Protein AF-A0A814MRK0-F1 (afdb_monomer_lite)

Secondary structure (DSSP, 8-state):
-GGGS-GGG-HHHHHHHHHHHHHHHHHHTHHHHTS--TTSPPPTT-SSSSHHHHHHHHHHHTT-S-HHHHHHHHHHHHHHGGGSTT--SHHHHHHHHHHHS-HHHHHHHHHTTT--HHHHHHHHHHHHHHHHHHHHHHHTTSS-HHHHHSSTT-SHHHHHHHHIIIIITTSSHHHHHHH-SS----------

pLDDT: mean 81.39, std 14.78, range [33.66, 97.31]

Radius of gyration: 23.66 Å; chains: 1; bounding box: 48×37×69 Å

Foldseek 3Di:
DCLPPDVVVCPLVVVLVVVVVVLVVCLVCLVVQLDFDPPDDDDPPFPGSHLLSVLVVLLLQCQPPRLSSNLSSVVSNQSSQCSHPPGNTSVSVVVVVVVVDPPVVSVDSNNHPPDPVVVVVVLVVVLVVVVVVVVVCVVVVVDDPCVVVVDPPDCNVVSVCCCCVPPVVCDDPCVCVVPPDPDDDDDSDDDD

Structure (mmCIF, N/CA/C/O backbone):
data_AF-A0A814MRK0-F1
#
_entry.id   AF-A0A814MRK0-F1
#
loop_
_atom_site.group_PDB
_atom_site.id
_atom_site.type_symbol
_atom_site.label_atom_id
_atom_site.label_alt_id
_atom_site.label_comp_id
_atom_site.label_asym_id
_atom_site.label_entity_id
_atom_site.label_seq_id
_atom_site.pdbx_PDB_ins_code
_atom_site.Cartn_x
_atom_site.Cartn_y
_atom_site.Cartn_z
_atom_site.occupancy
_atom_site.B_iso_or_equiv
_atom_site.auth_seq_id
_atom_site.auth_comp_id
_atom_site.auth_asym_id
_atom_site.auth_atom_id
_atom_site.pdbx_PDB_model_num
ATOM 1 N N . MET A 1 1 ? 7.954 12.014 11.103 1.00 62.75 1 MET A N 1
ATOM 2 C CA . MET A 1 1 ? 8.426 13.215 11.834 1.00 62.75 1 MET A CA 1
ATOM 3 C C . MET A 1 1 ? 9.608 12.877 12.725 1.00 62.75 1 MET A C 1
ATOM 5 O O . MET A 1 1 ? 10.618 13.534 12.569 1.00 62.75 1 MET A O 1
ATOM 9 N N . SER A 1 2 ? 9.538 11.833 13.554 1.00 77.19 2 SER A N 1
ATOM 10 C CA . SER A 1 2 ? 10.657 11.396 14.407 1.00 77.19 2 SER A CA 1
ATOM 11 C C . SER A 1 2 ? 11.684 10.481 13.729 1.00 77.19 2 SER A C 1
ATOM 13 O O . SER A 1 2 ? 12.496 9.870 14.411 1.00 77.19 2 SER A O 1
ATOM 15 N N . GLU A 1 3 ? 11.632 10.312 12.405 1.00 75.25 3 GLU A N 1
ATOM 16 C CA . GLU A 1 3 ? 12.556 9.420 11.677 1.00 75.25 3 GLU A CA 1
ATOM 17 C C . GLU A 1 3 ? 14.010 9.891 11.822 1.00 75.25 3 GLU A C 1
ATOM 19 O O . GLU A 1 3 ? 14.917 9.085 11.980 1.00 75.25 3 GLU A O 1
ATOM 24 N N . ASN A 1 4 ? 14.206 11.212 11.827 1.00 78.25 4 ASN A N 1
ATOM 25 C CA . ASN A 1 4 ? 15.519 11.844 11.935 1.00 78.25 4 ASN A CA 1
ATOM 26 C C . ASN A 1 4 ? 15.917 12.154 13.387 1.00 78.25 4 ASN A C 1
ATOM 28 O O . ASN A 1 4 ? 16.970 12.752 13.604 1.00 78.25 4 ASN A O 1
ATOM 32 N N . ASP A 1 5 ? 15.071 11.816 14.365 1.00 82.12 5 ASP A N 1
ATOM 33 C CA . ASP A 1 5 ? 15.406 12.016 15.771 1.00 82.12 5 ASP A CA 1
ATOM 34 C C . ASP A 1 5 ? 16.478 11.001 16.171 1.00 82.12 5 ASP A C 1
ATOM 36 O O . ASP A 1 5 ? 16.408 9.826 15.806 1.00 82.12 5 ASP A O 1
ATOM 40 N N . ASP A 1 6 ? 17.458 11.439 16.959 1.00 77.19 6 ASP A N 1
ATOM 41 C CA . ASP A 1 6 ? 18.444 10.520 17.518 1.00 77.19 6 ASP A CA 1
ATOM 42 C C . ASP A 1 6 ? 17.738 9.466 18.389 1.00 77.19 6 ASP A C 1
ATOM 44 O O . ASP A 1 6 ? 16.891 9.793 19.231 1.00 77.19 6 ASP A O 1
ATOM 48 N N . LYS A 1 7 ? 18.105 8.191 18.213 1.00 76.19 7 LYS A N 1
ATOM 49 C CA . LYS A 1 7 ? 17.526 7.058 18.955 1.00 76.19 7 LYS A CA 1
ATOM 50 C C . LYS A 1 7 ? 17.638 7.261 20.470 1.00 76.19 7 LYS A C 1
ATOM 52 O O . LYS A 1 7 ? 16.770 6.808 21.215 1.00 76.19 7 LYS A O 1
ATOM 57 N N . MET A 1 8 ? 18.661 7.993 20.920 1.00 76.12 8 MET A N 1
ATOM 58 C CA . MET A 1 8 ? 18.884 8.369 22.321 1.00 76.12 8 MET A CA 1
ATOM 59 C C . MET A 1 8 ? 17.714 9.148 22.950 1.00 76.12 8 MET A C 1
ATOM 61 O O . MET A 1 8 ? 17.501 9.044 24.157 1.00 76.12 8 MET A O 1
ATOM 65 N N . TYR A 1 9 ? 16.934 9.904 22.167 1.00 79.56 9 TYR A N 1
ATOM 66 C CA . TYR A 1 9 ? 15.809 10.691 22.690 1.00 79.56 9 TYR A CA 1
ATOM 67 C C . TYR A 1 9 ? 14.580 9.842 23.042 1.00 79.56 9 TYR A C 1
ATOM 69 O O . TYR A 1 9 ? 13.676 10.325 23.720 1.00 79.56 9 TYR A O 1
ATOM 77 N N . GLY A 1 10 ? 14.514 8.585 22.586 1.00 84.94 10 GLY A N 1
ATOM 78 C CA . GLY A 1 10 ? 13.399 7.677 22.877 1.00 84.94 10 GLY A CA 1
ATOM 79 C C . GLY A 1 10 ? 12.053 8.095 22.267 1.00 84.94 10 GLY A C 1
ATOM 80 O O . GLY A 1 10 ? 11.039 7.448 22.527 1.00 84.94 10 GLY A O 1
ATOM 81 N N . THR A 1 11 ? 12.021 9.145 21.440 1.00 86.81 11 THR A N 1
ATOM 82 C CA . THR A 1 11 ? 10.806 9.692 20.821 1.00 86.81 11 THR A CA 1
ATOM 83 C C . THR A 1 11 ? 10.057 8.641 20.000 1.00 86.81 11 THR A C 1
ATOM 85 O O . THR A 1 11 ? 8.840 8.502 20.122 1.00 86.81 11 THR A O 1
ATOM 88 N N . GLN A 1 12 ? 10.786 7.852 19.203 1.00 84.94 12 GLN A N 1
ATOM 89 C CA . GLN A 1 12 ? 10.219 6.764 18.399 1.00 84.94 12 GLN A CA 1
ATOM 90 C C . GLN A 1 12 ? 9.548 5.699 19.279 1.00 84.94 12 GLN A C 1
ATOM 92 O O . GLN A 1 12 ? 8.422 5.287 18.997 1.00 84.94 12 GLN A O 1
ATOM 97 N N . GLU A 1 13 ? 10.181 5.321 20.394 1.00 86.75 13 GLU A N 1
ATOM 98 C CA . GLU A 1 13 ? 9.625 4.336 21.327 1.00 86.75 13 GLU A CA 1
ATOM 99 C C . GLU A 1 13 ? 8.358 4.860 22.016 1.00 86.75 13 GLU A C 1
ATOM 101 O O . GLU A 1 13 ? 7.366 4.140 22.121 1.00 86.75 13 GLU A O 1
ATOM 106 N N . GLN A 1 14 ? 8.334 6.135 22.416 1.00 89.62 14 GLN A N 1
ATOM 107 C CA . GLN A 1 14 ? 7.131 6.749 22.986 1.00 89.62 14 GLN A CA 1
ATOM 108 C C . GLN A 1 14 ? 5.968 6.767 21.986 1.00 89.62 14 GLN A C 1
ATOM 110 O O . GLN A 1 14 ? 4.838 6.431 22.351 1.00 89.62 14 GLN A O 1
ATOM 115 N N . TYR A 1 15 ? 6.226 7.084 20.713 1.00 89.62 15 TYR A N 1
ATOM 116 C CA . TYR A 1 15 ? 5.202 6.993 19.670 1.00 89.62 15 TYR A CA 1
ATOM 117 C C . TYR A 1 15 ? 4.718 5.558 19.461 1.00 89.62 15 TYR A C 1
ATOM 119 O O . TYR A 1 15 ? 3.510 5.332 19.353 1.00 89.62 15 TYR A O 1
ATOM 127 N N . ARG A 1 16 ? 5.631 4.582 19.454 1.00 88.06 16 ARG A N 1
ATOM 128 C CA . ARG A 1 16 ? 5.298 3.161 19.311 1.00 88.06 16 ARG A CA 1
ATOM 129 C C . ARG A 1 16 ? 4.377 2.688 20.437 1.00 88.06 16 ARG A C 1
ATOM 131 O O . ARG A 1 16 ? 3.329 2.108 20.157 1.00 88.06 16 ARG A O 1
ATOM 138 N N . LEU A 1 17 ? 4.718 3.002 21.688 1.00 91.81 17 LEU A N 1
ATOM 139 C CA . LEU A 1 17 ? 3.919 2.667 22.872 1.00 91.81 17 LEU A CA 1
ATOM 140 C C . LEU A 1 17 ? 2.561 3.379 22.882 1.00 91.81 17 LEU A C 1
ATOM 142 O O . LEU A 1 17 ? 1.542 2.769 23.218 1.00 91.81 17 LEU A O 1
ATOM 146 N N . GLY A 1 18 ? 2.527 4.652 22.480 1.00 95.06 18 GLY A N 1
ATOM 147 C CA . GLY A 1 18 ? 1.284 5.405 22.326 1.00 95.06 18 GLY A CA 1
ATOM 148 C C . GLY A 1 18 ? 0.350 4.751 21.306 1.00 95.06 18 GLY A C 1
ATOM 149 O O . GLY A 1 18 ? -0.829 4.535 21.590 1.00 95.06 18 GLY A O 1
ATOM 150 N N . LEU A 1 19 ? 0.884 4.355 20.149 1.00 94.88 19 LEU A N 1
ATOM 151 C CA . LEU A 1 19 ? 0.125 3.653 19.114 1.00 94.88 19 LEU A CA 1
ATOM 152 C C . LEU A 1 19 ? -0.321 2.253 19.557 1.00 94.88 19 LEU A C 1
ATOM 154 O O . LEU A 1 19 ? -1.454 1.877 19.268 1.00 94.88 19 LEU A O 1
ATOM 158 N N . ASP A 1 20 ? 0.498 1.514 20.311 1.00 94.31 20 ASP A N 1
ATOM 159 C CA . ASP A 1 20 ? 0.100 0.234 20.926 1.00 94.31 20 ASP A CA 1
ATOM 160 C C . ASP A 1 20 ? -1.079 0.408 21.891 1.00 94.31 20 ASP A C 1
ATOM 162 O O . ASP A 1 20 ? -1.974 -0.434 21.980 1.00 94.31 20 ASP A O 1
ATOM 166 N N . HIS A 1 21 ? -1.106 1.506 22.644 1.00 96.50 21 HIS A N 1
ATOM 167 C CA . HIS A 1 21 ? -2.226 1.799 23.529 1.00 96.50 21 HIS A CA 1
ATOM 168 C C . HIS A 1 21 ? -3.501 2.133 22.743 1.00 96.50 21 HIS A C 1
ATOM 170 O O . HIS A 1 21 ? -4.567 1.583 23.032 1.00 96.50 21 HIS A O 1
ATOM 176 N N . VAL A 1 22 ? -3.384 2.974 21.713 1.00 95.94 22 VAL A N 1
ATOM 177 C CA . VAL A 1 22 ? -4.499 3.315 20.818 1.00 95.94 22 VAL A CA 1
ATOM 178 C C . VAL A 1 22 ? -5.045 2.065 20.120 1.00 95.94 22 VAL A C 1
ATOM 180 O O . VAL A 1 22 ? -6.258 1.874 20.085 1.00 95.94 22 VAL A O 1
ATOM 183 N N . GLU A 1 23 ? -4.177 1.173 19.640 1.00 96.56 23 GLU A N 1
ATOM 184 C CA . GLU A 1 23 ? -4.555 -0.117 19.049 1.00 96.56 23 GLU A CA 1
ATOM 185 C C . GLU A 1 23 ? -5.444 -0.933 19.993 1.00 96.56 23 GLU A C 1
ATOM 187 O O . GLU A 1 23 ? -6.533 -1.364 19.605 1.00 96.56 23 GLU A O 1
ATOM 192 N N . ARG A 1 24 ? -5.032 -1.090 21.257 1.00 97.31 24 ARG A N 1
ATOM 193 C CA . ARG A 1 24 ? -5.815 -1.831 22.259 1.00 97.31 24 ARG A CA 1
ATOM 194 C C . ARG A 1 24 ? -7.200 -1.222 22.474 1.00 97.31 24 ARG A C 1
ATOM 196 O O . ARG A 1 24 ? -8.180 -1.964 22.552 1.00 97.31 24 ARG A O 1
ATOM 203 N N . ILE A 1 25 ? -7.296 0.109 22.537 1.00 97.25 25 ILE A N 1
ATOM 204 C CA . ILE A 1 25 ? -8.580 0.815 22.673 1.00 97.25 25 ILE A CA 1
ATOM 205 C C . ILE A 1 25 ? -9.464 0.560 21.452 1.00 97.25 25 ILE A C 1
ATOM 207 O O . ILE A 1 25 ? -10.640 0.235 21.614 1.00 97.25 25 ILE A O 1
ATOM 211 N N . ILE A 1 26 ? -8.910 0.680 20.242 1.00 96.81 26 ILE A N 1
ATOM 212 C CA . ILE A 1 26 ? -9.659 0.471 18.999 1.00 96.81 26 ILE A CA 1
ATOM 213 C C . ILE A 1 26 ? -10.224 -0.948 18.950 1.00 96.81 26 ILE A C 1
ATOM 215 O O . ILE A 1 26 ? -11.405 -1.119 18.657 1.00 96.81 26 ILE A O 1
ATOM 219 N N . ARG A 1 27 ? -9.421 -1.962 19.288 1.00 96.94 27 ARG A N 1
ATOM 220 C CA . ARG A 1 27 ? -9.882 -3.358 19.314 1.00 96.94 27 ARG A CA 1
ATOM 221 C C . ARG A 1 27 ? -11.011 -3.559 20.321 1.00 96.94 27 ARG A C 1
ATOM 223 O O . ARG A 1 27 ? -12.032 -4.154 19.981 1.00 96.94 27 ARG A O 1
ATOM 230 N N . PHE A 1 28 ? -10.862 -3.008 21.526 1.00 97.12 28 PHE A N 1
ATOM 231 C CA . PHE A 1 28 ? -11.878 -3.092 22.577 1.00 97.12 28 PHE A CA 1
ATOM 232 C C . PHE A 1 28 ? -13.180 -2.353 22.224 1.00 97.12 28 PHE A C 1
ATOM 234 O O . PHE A 1 28 ? -14.259 -2.772 22.630 1.00 97.12 28 PHE A O 1
ATOM 241 N N . LYS A 1 29 ? -13.098 -1.252 21.469 1.00 96.69 29 LYS A N 1
ATOM 242 C CA . LYS A 1 29 ? -14.248 -0.430 21.052 1.00 96.69 29 LYS A CA 1
ATOM 243 C C . LYS A 1 29 ? -14.669 -0.668 19.599 1.00 96.69 29 LYS A C 1
ATOM 245 O O . LYS A 1 29 ? -15.404 0.146 19.044 1.00 96.69 29 LYS A O 1
ATOM 250 N N . SER A 1 30 ? -14.223 -1.759 18.985 1.00 95.75 30 SER A N 1
ATOM 251 C CA . SER A 1 30 ? -14.401 -2.020 17.552 1.00 95.75 30 SER A CA 1
ATOM 252 C C . SER A 1 30 ? -15.867 -2.002 17.119 1.00 95.75 30 SER A C 1
ATOM 254 O O . SER A 1 30 ? -16.187 -1.363 16.120 1.00 95.75 30 SER A O 1
ATOM 256 N N . ASP A 1 31 ? -16.780 -2.581 17.900 1.00 95.00 31 ASP A N 1
ATOM 257 C CA . ASP A 1 31 ? -18.222 -2.555 17.607 1.00 95.00 31 ASP A CA 1
ATOM 258 C C . ASP A 1 31 ? -18.776 -1.130 17.458 1.00 95.00 31 ASP A C 1
ATOM 260 O O . ASP A 1 31 ? -19.522 -0.842 16.523 1.00 95.00 31 ASP A O 1
ATOM 264 N N . LEU A 1 32 ? -18.353 -0.214 18.335 1.00 95.56 32 LEU A N 1
ATOM 265 C CA . LEU A 1 32 ? -18.728 1.202 18.280 1.00 95.56 32 LEU A CA 1
ATOM 266 C C . LEU A 1 32 ? -18.042 1.924 17.110 1.00 95.56 32 LEU A C 1
ATOM 268 O O . LEU A 1 32 ? -18.623 2.806 16.477 1.00 95.56 32 LEU A O 1
ATOM 272 N N . LEU A 1 33 ? -16.787 1.576 16.821 1.00 95.75 33 LEU A N 1
ATOM 273 C CA . LEU A 1 33 ? -16.000 2.214 15.765 1.00 95.75 33 LEU A CA 1
ATOM 274 C C . LEU A 1 33 ? -16.406 1.762 14.355 1.00 95.75 33 LEU A C 1
ATOM 276 O O . LEU A 1 33 ? -16.156 2.489 13.397 1.00 95.75 33 LEU A O 1
ATOM 280 N N . ASN A 1 34 ? -17.069 0.613 14.222 1.00 96.31 34 ASN A N 1
ATOM 281 C CA . ASN A 1 34 ? -17.684 0.158 12.973 1.00 96.31 34 ASN A CA 1
ATOM 282 C C . ASN A 1 34 ? -18.985 0.903 12.629 1.00 96.31 34 ASN A C 1
ATOM 284 O O . ASN A 1 34 ? -19.485 0.768 11.515 1.00 96.31 34 ASN A O 1
ATOM 288 N N . GLN A 1 35 ? -19.548 1.667 13.566 1.00 94.56 35 GLN A N 1
ATOM 289 C CA . GLN A 1 35 ? -20.765 2.445 13.352 1.00 94.56 35 GLN A CA 1
ATOM 290 C C . GLN A 1 35 ? -20.436 3.889 12.970 1.00 94.56 35 GLN A C 1
ATOM 292 O O . GLN A 1 35 ? -19.489 4.487 13.495 1.00 94.56 35 GLN A O 1
ATOM 297 N N . LEU A 1 36 ? -21.249 4.443 12.068 1.00 93.12 36 LEU A N 1
ATOM 298 C CA . LEU A 1 36 ? -21.207 5.854 11.706 1.00 93.12 36 LEU A CA 1
ATOM 299 C C . LEU A 1 36 ? -21.705 6.700 12.886 1.00 93.12 36 LEU A C 1
ATOM 301 O O . LEU A 1 36 ? -22.771 6.436 13.438 1.00 93.12 36 LEU A O 1
ATOM 305 N N . ASP A 1 37 ? -20.936 7.721 13.252 1.00 93.25 37 ASP A N 1
ATOM 306 C CA . ASP A 1 37 ? -21.297 8.689 14.286 1.00 93.25 37 ASP A CA 1
ATOM 307 C C . ASP A 1 37 ? -20.855 10.087 13.845 1.00 93.25 37 ASP A C 1
ATOM 309 O O . ASP A 1 37 ? -19.661 10.396 13.803 1.00 93.25 37 ASP A O 1
ATOM 313 N N . GLU A 1 38 ? -21.826 10.938 13.517 1.00 89.62 38 GLU A N 1
ATOM 314 C CA . GLU A 1 38 ? -21.594 12.310 13.050 1.00 89.62 38 GLU A CA 1
ATOM 315 C C . GLU A 1 38 ? -20.948 13.205 14.118 1.00 89.62 38 GLU A C 1
ATOM 317 O O . GLU A 1 38 ? -20.332 14.217 13.787 1.00 89.62 38 GLU A O 1
ATOM 322 N N . LYS A 1 39 ? -21.043 12.833 15.402 1.00 93.25 39 LYS A N 1
ATOM 323 C CA . LYS A 1 39 ? -20.428 13.586 16.505 1.00 93.25 39 LYS A CA 1
ATOM 324 C C . LYS A 1 39 ? -18.938 13.288 16.651 1.00 93.25 39 LYS A C 1
ATOM 326 O O . LYS A 1 39 ? -18.228 14.026 17.336 1.00 93.25 39 LYS A O 1
ATOM 331 N N . ARG A 1 40 ? -18.448 12.201 16.048 1.00 94.06 40 ARG A N 1
ATOM 332 C CA . ARG A 1 40 ? -17.047 11.794 16.155 1.00 94.06 40 ARG A CA 1
ATOM 333 C C . ARG A 1 40 ? -16.182 12.676 15.260 1.00 94.06 40 ARG A C 1
ATOM 335 O O . ARG A 1 40 ? -16.386 12.744 14.049 1.00 94.06 40 ARG A O 1
ATOM 342 N N . VAL A 1 41 ? -15.171 13.304 15.860 1.00 93.62 41 VAL A N 1
ATOM 343 C CA . VAL A 1 41 ? -14.213 14.151 15.140 1.00 93.62 41 VAL A CA 1
ATOM 344 C C . VAL A 1 41 ? -13.513 13.336 14.060 1.00 93.62 41 VAL A C 1
ATOM 346 O O . VAL A 1 41 ? -12.928 12.284 14.323 1.00 93.62 41 VAL A O 1
ATOM 349 N N . LYS A 1 42 ? -13.580 13.841 12.831 1.00 91.81 42 LYS A N 1
ATOM 350 C CA . LYS A 1 42 ? -12.993 13.203 11.663 1.00 91.81 42 LYS A CA 1
ATOM 351 C C . LYS A 1 42 ? -11.535 13.640 11.485 1.00 91.81 42 LYS A C 1
ATOM 353 O O . LYS A 1 42 ? -11.293 14.844 11.374 1.00 91.81 42 LYS A O 1
ATOM 358 N N . PRO A 1 43 ? -10.572 12.705 11.412 1.00 91.44 43 PRO A N 1
ATOM 359 C CA . PRO A 1 43 ? -9.196 13.052 11.090 1.00 91.44 43 PRO A CA 1
ATOM 360 C C . PRO A 1 43 ? -9.067 13.690 9.694 1.00 91.44 43 PRO A C 1
ATOM 362 O O . PRO A 1 43 ? -9.883 13.417 8.803 1.00 91.44 43 PRO A O 1
ATOM 365 N N . PRO A 1 44 ? -8.035 14.517 9.458 1.00 88.00 44 PRO A N 1
ATOM 366 C CA . PRO A 1 44 ? -7.789 15.110 8.148 1.00 88.00 44 PRO A CA 1
ATOM 367 C C . PRO A 1 44 ? -7.676 14.053 7.039 1.00 88.00 44 PRO A C 1
ATOM 369 O O . PRO A 1 44 ? -6.985 13.045 7.180 1.00 88.00 44 PRO A O 1
ATOM 372 N N . GLY A 1 45 ? -8.359 14.288 5.917 1.00 84.94 45 GLY A N 1
ATOM 373 C CA . GLY A 1 45 ? -8.333 13.398 4.751 1.00 84.94 45 GLY A CA 1
ATOM 374 C C . GLY A 1 45 ? -9.193 12.133 4.866 1.00 84.94 45 GLY A C 1
ATOM 375 O O . GLY A 1 45 ? -9.203 11.334 3.930 1.00 84.94 45 GLY A O 1
ATOM 376 N N . TRP A 1 46 ? -9.923 11.935 5.968 1.00 91.62 46 TRP A N 1
ATOM 377 C CA . TRP A 1 46 ? -10.869 10.825 6.095 1.00 91.62 46 TRP A CA 1
ATOM 378 C C . TRP A 1 46 ? -12.218 11.195 5.464 1.00 91.62 46 TRP A C 1
ATOM 380 O O . TRP A 1 46 ? -12.670 12.344 5.539 1.00 91.62 46 TRP A O 1
ATOM 390 N N . SER A 1 47 ? -12.879 10.219 4.838 1.00 90.75 47 SER A N 1
ATOM 391 C CA . SER A 1 47 ? -14.259 10.376 4.360 1.00 90.75 47 SER A CA 1
ATOM 392 C C . SER A 1 47 ? -15.227 10.369 5.540 1.00 90.75 47 SER A C 1
ATOM 394 O O . SER A 1 47 ? -16.000 11.311 5.711 1.00 90.75 47 SER A O 1
ATOM 396 N N . GLU A 1 48 ? -15.079 9.369 6.407 1.00 93.31 48 GLU A N 1
ATOM 397 C CA . GLU A 1 48 ? -15.917 9.089 7.570 1.00 93.31 48 GLU A CA 1
ATOM 398 C C . GLU A 1 48 ? -15.039 8.688 8.755 1.00 93.31 48 GLU A C 1
ATOM 400 O O . GLU A 1 48 ? -13.894 8.270 8.590 1.00 93.31 48 GLU A O 1
ATOM 405 N N . SER A 1 49 ? -15.575 8.794 9.963 1.00 93.56 49 SER A N 1
ATOM 406 C CA . SER A 1 49 ? -14.859 8.519 11.207 1.00 93.56 49 SER A CA 1
ATOM 407 C C . SER A 1 49 ? -15.002 7.054 11.665 1.00 93.56 49 SER A C 1
ATOM 409 O O . SER A 1 49 ? -15.084 6.790 12.860 1.00 93.56 49 SER A O 1
ATOM 411 N N . ILE A 1 50 ? -15.024 6.085 10.739 1.00 95.88 50 ILE A N 1
ATOM 412 C CA . ILE A 1 50 ? -15.231 4.648 11.026 1.00 95.88 50 ILE A CA 1
ATOM 413 C C . ILE A 1 50 ? -13.941 3.815 10.935 1.00 95.88 50 ILE A C 1
ATOM 415 O O . ILE A 1 50 ? -12.975 4.201 10.275 1.00 95.88 50 ILE A O 1
ATOM 419 N N . LEU A 1 51 ? -13.941 2.635 11.566 1.00 95.94 51 LEU A N 1
ATOM 420 C CA . LEU A 1 51 ? -12.785 1.729 11.627 1.00 95.94 51 LEU A CA 1
ATOM 421 C C . LEU A 1 51 ? -12.276 1.311 10.241 1.00 95.94 51 LEU A C 1
ATOM 423 O O . LEU A 1 51 ? -11.070 1.255 10.014 1.00 95.94 51 LEU A O 1
ATOM 427 N N . GLU A 1 52 ? -13.179 1.063 9.294 1.00 94.88 52 GLU A N 1
ATOM 428 C CA . GLU A 1 52 ? -12.792 0.680 7.937 1.00 94.88 52 GLU A CA 1
ATOM 429 C C . GLU A 1 52 ? -11.975 1.780 7.233 1.00 94.88 52 GLU A C 1
ATOM 431 O O . GLU A 1 52 ? -10.992 1.490 6.546 1.00 94.88 52 GLU A O 1
ATOM 436 N N . VAL A 1 53 ? -12.347 3.049 7.437 1.00 94.19 53 VAL A N 1
ATOM 437 C CA . VAL A 1 53 ? -11.619 4.205 6.893 1.00 94.19 53 VAL A CA 1
ATOM 438 C C . VAL A 1 53 ? -10.264 4.356 7.582 1.00 94.19 53 VAL A C 1
ATOM 440 O O . VAL A 1 53 ? -9.282 4.658 6.907 1.00 94.19 53 VAL A O 1
ATOM 443 N N . ALA A 1 54 ? -10.179 4.062 8.884 1.00 94.88 54 ALA A N 1
ATOM 444 C CA . ALA A 1 54 ? -8.916 4.045 9.619 1.00 94.88 54 ALA A CA 1
ATOM 445 C C . ALA A 1 54 ? -7.929 3.018 9.045 1.00 94.88 54 ALA A C 1
ATOM 447 O O . ALA A 1 54 ? -6.791 3.364 8.728 1.00 94.88 54 ALA A O 1
ATOM 448 N N . VAL A 1 55 ? -8.375 1.772 8.850 1.00 94.69 55 VAL A N 1
ATOM 449 C CA . VAL A 1 55 ? -7.545 0.709 8.258 1.00 94.69 55 VAL A CA 1
ATOM 450 C C . VAL A 1 55 ? -7.155 1.071 6.828 1.00 94.69 55 VAL A C 1
ATOM 452 O O . VAL A 1 55 ? -5.983 0.986 6.477 1.00 94.69 55 VAL A O 1
ATOM 455 N N . ARG A 1 56 ? -8.089 1.589 6.021 1.00 91.50 56 ARG A N 1
ATOM 456 C CA . ARG A 1 56 ? -7.783 2.062 4.661 1.00 91.50 56 ARG A CA 1
ATOM 457 C C . ARG A 1 56 ? -6.740 3.183 4.655 1.00 91.50 56 ARG A C 1
ATOM 459 O O . ARG A 1 56 ? -5.902 3.248 3.761 1.00 91.50 56 ARG A O 1
ATOM 466 N N . TRP A 1 57 ? -6.783 4.080 5.636 1.00 92.06 57 TRP A N 1
ATOM 467 C CA . TRP A 1 57 ? -5.795 5.146 5.771 1.00 92.06 57 TRP A CA 1
ATOM 468 C C . TRP A 1 57 ? -4.413 4.606 6.168 1.00 92.06 57 TRP A C 1
ATOM 470 O O . TRP A 1 57 ? -3.418 5.051 5.594 1.00 92.06 57 TRP A O 1
ATOM 480 N N . LEU A 1 58 ? -4.349 3.625 7.078 1.00 92.81 58 LEU A N 1
ATOM 481 C CA . LEU A 1 58 ? -3.104 2.941 7.458 1.00 92.81 58 LEU A CA 1
ATOM 482 C C . LEU A 1 58 ? -2.474 2.213 6.264 1.00 92.81 58 LEU A C 1
ATOM 484 O O . LEU A 1 58 ? -1.263 2.298 6.069 1.00 92.81 58 LEU A O 1
ATOM 488 N N . MET A 1 59 ? -3.291 1.596 5.403 1.00 89.12 59 MET A N 1
ATOM 489 C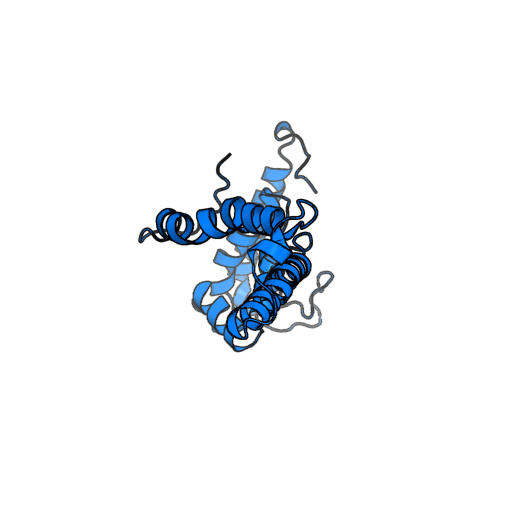 CA . MET A 1 59 ? -2.807 0.968 4.169 1.00 89.12 59 MET A CA 1
ATOM 490 C C . MET A 1 59 ? -2.064 1.957 3.266 1.00 89.12 59 MET A C 1
ATOM 492 O O . MET A 1 59 ? -0.994 1.639 2.754 1.00 89.12 59 MET A O 1
ATOM 496 N N . ARG A 1 60 ? -2.555 3.197 3.151 1.00 87.62 60 ARG A N 1
ATOM 497 C CA . ARG A 1 60 ? -1.865 4.263 2.401 1.00 87.62 60 ARG A CA 1
ATOM 498 C C . ARG A 1 60 ? -0.537 4.683 3.025 1.00 87.62 60 ARG A C 1
ATOM 500 O O . ARG A 1 60 ? 0.303 5.243 2.331 1.00 87.62 60 ARG A O 1
ATOM 507 N N . GLN A 1 61 ? -0.350 4.463 4.326 1.00 88.69 61 GLN A N 1
ATOM 508 C CA . GLN A 1 61 ? 0.911 4.778 4.998 1.00 88.69 61 GLN A CA 1
ATOM 509 C C . GLN A 1 61 ? 1.947 3.652 4.861 1.00 88.69 61 GLN A C 1
ATOM 511 O O . GLN A 1 61 ? 3.121 3.875 5.140 1.00 88.69 61 GLN A O 1
ATOM 516 N N . CYS A 1 62 ? 1.557 2.468 4.377 1.00 88.69 62 CYS A N 1
ATOM 517 C CA . CYS A 1 62 ? 2.479 1.348 4.174 1.00 88.69 62 CYS A CA 1
ATOM 518 C C . CYS A 1 62 ? 3.488 1.594 3.035 1.00 88.69 62 CYS A C 1
ATOM 520 O O . CYS A 1 62 ? 4.501 0.909 2.973 1.00 88.69 62 CYS A O 1
ATOM 522 N N . GLY A 1 63 ? 3.248 2.574 2.157 1.00 81.88 63 GLY A N 1
ATOM 523 C CA . GLY A 1 63 ? 4.202 3.011 1.130 1.00 81.88 63 GLY A CA 1
ATOM 524 C C . GLY A 1 63 ? 5.070 4.213 1.531 1.00 81.88 63 GLY A C 1
ATOM 525 O O . GLY A 1 63 ? 5.725 4.803 0.676 1.00 81.88 63 GLY A O 1
ATOM 526 N N . ARG A 1 64 ? 5.039 4.655 2.798 1.00 83.56 64 ARG A N 1
ATOM 527 C CA . ARG A 1 64 ? 5.847 5.798 3.271 1.00 83.56 64 ARG A CA 1
ATOM 528 C C . ARG A 1 64 ? 7.338 5.488 3.216 1.00 83.56 64 ARG A C 1
ATOM 530 O O . ARG A 1 64 ? 7.720 4.329 3.309 1.00 83.56 64 ARG A O 1
ATOM 537 N N . VAL A 1 65 ? 8.175 6.522 3.106 1.00 81.12 65 VAL A N 1
ATOM 538 C CA . VAL A 1 65 ? 9.642 6.361 3.112 1.00 81.12 65 VAL A CA 1
ATOM 539 C C . VAL A 1 65 ? 10.164 6.146 4.528 1.00 81.12 65 VAL A C 1
ATOM 541 O O . VAL A 1 65 ? 11.096 5.378 4.718 1.00 81.12 65 VAL A O 1
ATOM 544 N N . GLU A 1 66 ? 9.531 6.775 5.515 1.00 85.06 66 GLU A N 1
ATOM 545 C CA . GLU A 1 66 ? 9.862 6.642 6.932 1.00 85.06 66 GLU A CA 1
ATOM 546 C C . GLU A 1 66 ? 9.607 5.205 7.411 1.00 85.06 66 GLU A C 1
ATOM 548 O O . GLU A 1 66 ? 8.456 4.750 7.422 1.00 85.06 66 GLU A O 1
ATOM 553 N N . THR A 1 67 ? 10.672 4.493 7.787 1.00 84.56 67 THR A N 1
ATOM 554 C CA . THR A 1 67 ? 10.651 3.047 8.040 1.00 84.56 67 THR A CA 1
ATOM 555 C C . THR A 1 67 ? 9.797 2.703 9.249 1.00 84.56 67 THR A C 1
ATOM 557 O O . THR A 1 67 ? 8.905 1.857 9.154 1.00 84.56 67 THR A O 1
ATOM 560 N N . GLU A 1 68 ? 9.954 3.434 10.351 1.00 84.94 68 GLU A N 1
ATOM 561 C CA . GLU A 1 68 ? 9.181 3.182 11.570 1.00 84.94 68 GLU A CA 1
ATOM 562 C C . GLU A 1 68 ? 7.681 3.423 11.353 1.00 84.94 68 GLU A C 1
ATOM 564 O O . GLU A 1 68 ? 6.829 2.636 11.778 1.00 84.94 68 GLU A O 1
ATOM 569 N N . CYS A 1 69 ? 7.337 4.487 10.619 1.00 88.31 69 CYS A N 1
ATOM 570 C CA . CYS A 1 69 ? 5.950 4.792 10.266 1.00 88.31 69 CYS A CA 1
ATOM 571 C C . CYS A 1 69 ? 5.350 3.704 9.368 1.00 88.31 69 CYS A C 1
ATOM 573 O O . CYS A 1 69 ? 4.228 3.245 9.608 1.00 88.31 69 CYS A O 1
ATOM 575 N N . ARG A 1 70 ? 6.106 3.267 8.353 1.00 89.19 70 ARG A N 1
ATOM 576 C CA . ARG A 1 70 ? 5.713 2.208 7.423 1.00 89.19 70 ARG A CA 1
ATOM 577 C C . ARG A 1 70 ? 5.457 0.896 8.162 1.00 89.19 70 ARG A C 1
ATOM 579 O O . ARG A 1 70 ? 4.359 0.348 8.057 1.00 89.19 70 ARG A O 1
ATOM 586 N N . HIS A 1 71 ? 6.416 0.432 8.960 1.00 89.38 71 HIS A N 1
ATOM 587 C CA . HIS A 1 71 ? 6.320 -0.819 9.715 1.00 89.38 71 HIS A CA 1
ATOM 588 C C . HIS A 1 71 ? 5.159 -0.797 10.701 1.00 89.38 71 HIS A C 1
ATOM 590 O O . HIS A 1 71 ? 4.349 -1.730 10.738 1.00 89.38 71 HIS A O 1
ATOM 596 N N . LYS A 1 72 ? 5.008 0.307 11.442 1.00 92.19 72 LYS A N 1
ATOM 597 C CA . LYS A 1 72 ? 3.914 0.427 12.401 1.00 92.19 72 LYS A CA 1
ATOM 598 C C . LYS A 1 72 ? 2.549 0.462 11.721 1.00 92.19 72 LYS A C 1
ATOM 600 O O . LYS A 1 72 ? 1.598 -0.137 12.220 1.00 92.19 72 LYS A O 1
ATOM 605 N N . SER A 1 73 ? 2.443 1.113 10.565 1.00 92.88 73 SER A N 1
ATOM 606 C CA . SER A 1 73 ? 1.202 1.155 9.784 1.00 92.88 73 SER A CA 1
ATOM 607 C C . SER A 1 73 ? 0.803 -0.225 9.267 1.00 92.88 73 SER A C 1
ATOM 609 O O . SER A 1 73 ? -0.372 -0.593 9.344 1.00 92.88 73 SER A O 1
ATOM 611 N N . MET A 1 74 ? 1.772 -1.013 8.800 1.00 92.31 74 MET A N 1
ATOM 612 C CA . MET A 1 74 ? 1.540 -2.392 8.378 1.00 92.31 74 MET A CA 1
ATOM 613 C C . MET A 1 74 ? 1.087 -3.279 9.554 1.00 92.31 74 MET A C 1
ATOM 615 O O . MET A 1 74 ? 0.095 -4.001 9.438 1.00 92.31 74 MET A O 1
ATOM 619 N N . GLU A 1 75 ? 1.752 -3.171 10.709 1.00 93.94 75 GLU A N 1
ATOM 620 C CA . GLU A 1 75 ? 1.401 -3.909 11.931 1.00 93.94 75 GLU A CA 1
ATOM 621 C C . GLU A 1 75 ? -0.026 -3.582 12.404 1.00 93.94 75 GLU A C 1
ATOM 623 O O . GLU A 1 75 ? -0.832 -4.480 12.666 1.00 93.94 75 GLU A O 1
ATOM 628 N N . LEU A 1 76 ? -0.365 -2.291 12.484 1.00 95.69 76 LEU A N 1
ATOM 629 C CA . LEU A 1 76 ? -1.699 -1.841 12.881 1.00 95.69 76 LEU A CA 1
ATOM 630 C C . LEU A 1 76 ? -2.763 -2.304 11.885 1.00 95.69 76 LEU A C 1
ATOM 632 O O . LEU A 1 76 ? -3.825 -2.758 12.304 1.00 95.69 76 LEU A O 1
ATOM 636 N N . SER A 1 77 ? -2.482 -2.250 10.581 1.00 94.44 77 SER A N 1
ATOM 637 C CA . SER A 1 77 ? -3.409 -2.739 9.553 1.00 94.44 77 SER A CA 1
ATOM 638 C C . SER A 1 77 ? -3.717 -4.223 9.751 1.00 94.44 77 SER A C 1
ATOM 640 O O . SER A 1 77 ? -4.886 -4.608 9.772 1.00 94.44 77 SER A O 1
ATOM 642 N N . TYR A 1 78 ? -2.687 -5.041 9.992 1.00 93.69 78 TYR A N 1
ATOM 643 C CA . TYR A 1 78 ? -2.841 -6.470 10.265 1.00 93.69 78 TYR A CA 1
ATOM 644 C C . TYR A 1 78 ? -3.709 -6.733 11.504 1.00 93.69 78 TYR A C 1
ATOM 646 O O . TYR A 1 78 ? -4.616 -7.564 11.469 1.00 93.69 78 TYR A O 1
ATOM 654 N N . LYS A 1 79 ? -3.456 -6.009 12.601 1.00 95.00 79 LYS A N 1
ATOM 655 C CA . LYS A 1 79 ? -4.168 -6.192 13.875 1.00 95.00 79 LYS A CA 1
ATOM 656 C C . LYS A 1 79 ? -5.604 -5.665 13.861 1.00 95.00 79 LYS A C 1
ATOM 658 O O . LYS A 1 79 ? -6.447 -6.203 14.578 1.00 95.00 79 LYS A O 1
ATOM 663 N N . LEU A 1 80 ? -5.878 -4.609 13.093 1.00 96.81 80 LEU A N 1
ATOM 664 C CA . LEU A 1 80 ? -7.168 -3.915 13.089 1.00 96.81 80 LEU A CA 1
ATOM 665 C C . LEU A 1 80 ? -8.116 -4.385 11.981 1.00 96.81 80 LEU A C 1
ATOM 667 O O . LEU A 1 80 ? -9.327 -4.261 12.153 1.00 96.81 80 LEU A O 1
ATOM 671 N N . ALA A 1 81 ? -7.618 -4.952 10.878 1.00 95.88 81 ALA A N 1
ATOM 672 C CA . ALA A 1 81 ? -8.477 -5.468 9.810 1.00 95.88 81 ALA A CA 1
ATOM 673 C C . ALA A 1 81 ? -9.510 -6.517 10.285 1.00 95.88 81 ALA A C 1
ATOM 675 O O . ALA A 1 81 ? -10.681 -6.353 9.944 1.00 95.88 81 ALA A O 1
ATOM 676 N N . PRO A 1 82 ? -9.163 -7.516 11.130 1.00 96.38 82 PRO A N 1
ATOM 677 C CA . PRO A 1 82 ? -10.139 -8.471 11.673 1.00 96.38 82 PRO A CA 1
ATOM 678 C C . PRO A 1 82 ? -11.210 -7.838 12.575 1.00 96.38 82 PRO A C 1
ATOM 680 O O . PRO A 1 82 ? -12.203 -8.476 12.907 1.00 96.38 82 PRO A O 1
ATOM 683 N N . CYS A 1 83 ? -11.000 -6.601 13.035 1.00 97.12 83 CYS A N 1
ATOM 684 C CA . CYS A 1 83 ? -11.968 -5.881 13.857 1.00 97.12 83 CYS A CA 1
ATOM 685 C C . CYS A 1 83 ? -13.030 -5.156 13.016 1.00 97.12 83 CYS A C 1
ATOM 687 O O . CYS A 1 83 ? -13.974 -4.605 13.583 1.00 97.12 83 CYS A O 1
ATOM 689 N N . ILE A 1 84 ? -12.896 -5.130 11.686 1.00 96.44 84 ILE A N 1
ATOM 690 C CA . ILE A 1 84 ? -13.907 -4.578 10.782 1.00 96.44 84 ILE A CA 1
ATOM 691 C C . ILE A 1 84 ? -15.061 -5.574 10.649 1.00 96.44 84 ILE A C 1
ATOM 693 O O . ILE A 1 84 ? -14.859 -6.774 10.461 1.00 96.44 84 ILE A O 1
ATOM 697 N N . LYS A 1 85 ? -16.299 -5.078 10.699 1.00 93.81 85 LYS A N 1
ATOM 698 C CA . LYS A 1 85 ? -17.483 -5.930 10.553 1.00 93.81 85 LYS A CA 1
ATOM 699 C C . LYS A 1 85 ? -17.490 -6.644 9.192 1.00 93.81 85 LYS A C 1
ATOM 701 O O . LYS A 1 85 ? -17.513 -5.998 8.150 1.00 93.81 85 LYS A O 1
ATOM 706 N N . GLY A 1 86 ? -17.539 -7.977 9.215 1.00 92.31 86 GLY A N 1
ATOM 707 C CA . GLY A 1 86 ? -17.601 -8.811 8.008 1.00 92.31 86 GLY A CA 1
ATOM 708 C C . GLY A 1 86 ? -16.246 -9.128 7.370 1.00 92.31 86 GLY A C 1
ATOM 709 O O . GLY A 1 86 ? -16.229 -9.727 6.303 1.00 92.31 86 GLY A O 1
ATOM 710 N N . VAL A 1 87 ? -15.137 -8.756 8.016 1.00 96.00 87 VAL A N 1
ATOM 711 C CA . VAL A 1 87 ? -13.775 -9.083 7.583 1.00 96.00 87 VAL A CA 1
ATOM 712 C C . VAL A 1 87 ? -13.189 -10.111 8.540 1.00 96.00 87 VAL A C 1
ATOM 714 O O . VAL A 1 87 ? -13.122 -9.872 9.744 1.00 96.00 87 VAL A O 1
ATOM 717 N N . LYS A 1 88 ? -12.749 -11.258 8.020 1.00 93.75 88 LYS A N 1
ATOM 718 C CA . LYS A 1 88 ? -12.161 -12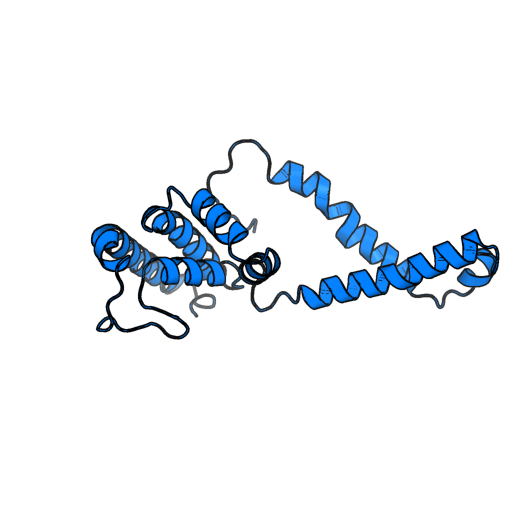.317 8.854 1.00 93.75 88 LYS A CA 1
ATOM 719 C C . LYS A 1 88 ? -10.721 -12.014 9.265 1.00 93.75 88 LYS A C 1
ATOM 721 O O . LYS A 1 88 ? -10.342 -12.203 10.417 1.00 93.75 88 LYS A O 1
ATOM 726 N N . ASP A 1 89 ? -9.908 -11.603 8.302 1.00 92.31 89 ASP A N 1
ATOM 727 C CA . ASP A 1 89 ? -8.487 -11.323 8.471 1.00 92.31 89 ASP A CA 1
ATOM 728 C C . ASP A 1 89 ? -8.010 -10.299 7.428 1.00 92.31 89 ASP A C 1
ATOM 730 O O . ASP A 1 89 ? -8.780 -9.844 6.578 1.00 92.31 89 ASP A O 1
ATOM 734 N N . ILE A 1 90 ? -6.735 -9.902 7.491 1.00 90.12 90 ILE A N 1
ATOM 735 C CA . ILE A 1 90 ? -6.177 -8.929 6.542 1.00 90.12 90 ILE A CA 1
ATOM 736 C C . ILE A 1 90 ? -6.243 -9.428 5.090 1.00 90.12 90 ILE A C 1
ATOM 738 O O . ILE A 1 90 ? -6.441 -8.629 4.180 1.00 90.12 90 ILE A O 1
ATOM 742 N N . ARG A 1 91 ? -6.124 -10.739 4.842 1.00 90.62 91 ARG A N 1
ATOM 743 C CA . ARG A 1 91 ? -6.188 -11.298 3.484 1.00 90.62 91 ARG A CA 1
ATOM 744 C C . ARG A 1 91 ? -7.604 -11.170 2.934 1.00 90.62 91 ARG A C 1
ATOM 746 O O . ARG A 1 91 ? -7.781 -10.763 1.789 1.00 90.62 91 ARG A O 1
ATOM 753 N N . ASP A 1 92 ? -8.599 -11.480 3.754 1.00 93.75 92 ASP A N 1
ATOM 754 C CA . ASP A 1 92 ? -10.008 -11.287 3.429 1.00 93.75 92 ASP A CA 1
ATOM 755 C C . ASP A 1 92 ? -10.321 -9.810 3.141 1.00 93.75 92 ASP A C 1
ATOM 757 O O . ASP A 1 92 ? -10.953 -9.499 2.132 1.00 93.75 92 ASP A O 1
ATOM 761 N N . TYR A 1 93 ? -9.766 -8.883 3.934 1.00 92.12 93 TYR A N 1
ATOM 762 C CA . TYR A 1 93 ? -9.858 -7.443 3.666 1.00 92.12 93 TYR A CA 1
ATOM 763 C C . TYR A 1 93 ? -9.348 -7.080 2.263 1.00 92.12 93 TYR A C 1
ATOM 765 O O . TYR A 1 93 ? -10.067 -6.434 1.497 1.00 92.12 93 TYR A O 1
ATOM 773 N N . PHE A 1 94 ? -8.141 -7.527 1.895 1.00 89.00 94 PHE A N 1
ATOM 774 C CA . PHE A 1 94 ? -7.584 -7.281 0.561 1.00 89.00 94 PHE A CA 1
ATOM 775 C C . PHE A 1 94 ? -8.451 -7.886 -0.544 1.00 89.00 94 PHE A C 1
ATOM 777 O O . PHE A 1 94 ? -8.731 -7.211 -1.530 1.00 89.00 94 PHE A O 1
ATOM 784 N N . ASN A 1 95 ? -8.936 -9.116 -0.374 1.00 89.62 95 ASN A N 1
ATOM 785 C CA . ASN A 1 95 ? -9.792 -9.772 -1.363 1.00 89.62 95 ASN A CA 1
ATOM 786 C C . ASN A 1 95 ? -11.120 -9.032 -1.571 1.00 89.62 95 ASN A C 1
ATOM 788 O O . ASN A 1 95 ? -11.584 -8.899 -2.704 1.00 89.62 95 ASN A O 1
ATOM 792 N N . ILE A 1 96 ? -11.738 -8.543 -0.493 1.00 89.81 96 ILE A N 1
ATOM 793 C CA . ILE A 1 96 ? -12.963 -7.739 -0.566 1.00 89.81 96 ILE A CA 1
ATOM 794 C C . ILE A 1 96 ? -12.687 -6.437 -1.313 1.00 89.81 96 ILE A C 1
ATOM 796 O O . ILE A 1 96 ? -13.499 -6.012 -2.134 1.00 89.81 96 ILE A O 1
ATOM 800 N N . LYS A 1 97 ? -11.555 -5.784 -1.053 1.00 87.56 97 LYS A N 1
ATOM 801 C CA . LYS A 1 97 ? -11.255 -4.501 -1.684 1.00 87.56 97 LYS A CA 1
ATOM 802 C C . LYS A 1 97 ? -10.781 -4.618 -3.126 1.00 87.56 97 LYS A C 1
ATOM 804 O O . LYS A 1 97 ? -11.247 -3.835 -3.939 1.00 87.56 97 LYS A O 1
ATOM 809 N N . LEU A 1 98 ? -9.987 -5.626 -3.480 1.00 83.62 98 LEU A N 1
ATOM 810 C CA . LEU A 1 98 ? -9.595 -5.902 -4.869 1.00 83.62 98 LEU A CA 1
ATOM 811 C C . LEU A 1 98 ? -10.799 -6.174 -5.783 1.00 83.62 98 LEU A C 1
ATOM 813 O O . LEU A 1 98 ? -10.750 -5.882 -6.969 1.00 83.62 98 LEU A O 1
ATOM 817 N N . LYS A 1 99 ? -11.903 -6.702 -5.240 1.00 84.50 99 LYS A N 1
ATOM 818 C CA . LYS A 1 99 ? -13.159 -6.858 -5.994 1.00 84.50 99 LYS A CA 1
ATOM 819 C C . LYS A 1 99 ? -13.889 -5.535 -6.246 1.00 84.50 99 LYS A C 1
ATOM 821 O O . LYS A 1 99 ? -14.675 -5.455 -7.182 1.00 84.50 99 LYS A O 1
ATOM 826 N N . ASN A 1 100 ? -13.679 -4.538 -5.388 1.00 81.19 100 ASN A N 1
ATOM 827 C CA . ASN A 1 100 ? -14.446 -3.290 -5.364 1.00 81.19 100 ASN A CA 1
ATOM 828 C C . ASN A 1 100 ? -13.653 -2.072 -5.871 1.00 81.19 100 ASN A C 1
ATOM 830 O O . ASN A 1 100 ? -14.246 -1.057 -6.225 1.00 81.19 100 ASN A O 1
ATOM 834 N N . GLU A 1 101 ? -12.325 -2.150 -5.880 1.00 81.75 101 GLU A N 1
ATOM 835 C CA . GLU A 1 101 ? -11.394 -1.094 -6.277 1.00 81.75 101 GLU A CA 1
ATOM 836 C C . GLU A 1 101 ? -10.430 -1.643 -7.345 1.00 81.75 101 GLU A C 1
ATOM 838 O O . GLU A 1 101 ? -10.244 -2.852 -7.465 1.00 81.75 101 GLU A O 1
ATOM 843 N N . SER A 1 102 ? -9.809 -0.772 -8.145 1.00 79.38 102 SER A N 1
ATOM 844 C CA . SER A 1 102 ? -8.885 -1.219 -9.195 1.00 79.38 102 SER A CA 1
ATOM 845 C C . SER A 1 102 ? -7.549 -1.708 -8.624 1.00 79.38 102 SER A C 1
ATOM 847 O O . SER A 1 102 ? -7.054 -1.190 -7.624 1.00 79.38 102 SER A O 1
ATOM 849 N N . GLU A 1 103 ? -6.894 -2.646 -9.310 1.00 74.06 103 GLU A N 1
ATOM 850 C CA . GLU A 1 103 ? -5.531 -3.088 -8.965 1.00 74.06 103 GLU A CA 1
ATOM 851 C C . GLU A 1 103 ? -4.550 -1.906 -8.886 1.00 74.06 103 GLU A C 1
ATOM 853 O O . GLU A 1 103 ? -3.704 -1.827 -7.996 1.00 74.06 103 GLU A O 1
ATOM 858 N N . MET A 1 104 ? -4.721 -0.922 -9.774 1.00 69.75 104 MET A N 1
ATOM 859 C CA . MET A 1 104 ? -3.904 0.289 -9.806 1.00 69.75 104 MET A CA 1
ATOM 860 C C . MET A 1 104 ? -4.074 1.157 -8.553 1.00 69.75 104 MET A C 1
ATOM 862 O O . MET A 1 104 ? -3.113 1.784 -8.109 1.00 69.75 104 MET A O 1
ATOM 866 N N . TYR A 1 105 ? -5.270 1.178 -7.959 1.00 74.88 105 TYR A N 1
ATOM 867 C CA . TYR A 1 105 ? -5.501 1.862 -6.689 1.00 74.88 105 TYR A CA 1
ATOM 868 C C . TYR A 1 105 ? -4.685 1.215 -5.566 1.00 74.88 105 TYR A C 1
ATOM 870 O O . TYR A 1 105 ? -4.047 1.927 -4.795 1.00 74.88 105 TYR A O 1
ATOM 878 N N . PHE A 1 106 ? -4.639 -0.119 -5.514 1.00 74.94 106 PHE A N 1
ATOM 879 C CA . PHE A 1 106 ? -3.832 -0.857 -4.540 1.00 74.94 106 PHE A CA 1
ATOM 880 C C . PHE A 1 106 ? -2.339 -0.615 -4.709 1.00 74.94 106 PHE A C 1
ATOM 882 O O . PHE A 1 106 ? -1.654 -0.303 -3.735 1.00 74.94 106 PHE A O 1
ATOM 889 N N . LEU A 1 107 ? -1.848 -0.698 -5.946 1.00 72.25 107 LEU A N 1
ATOM 890 C CA . LEU A 1 107 ? -0.445 -0.429 -6.246 1.00 72.25 107 LEU A CA 1
ATOM 891 C C . LEU A 1 107 ? -0.049 0.978 -5.800 1.00 72.25 107 LEU A C 1
ATOM 893 O O . LEU A 1 107 ? 0.947 1.125 -5.102 1.00 72.25 107 LEU A O 1
ATOM 897 N N . ALA A 1 108 ? -0.873 1.988 -6.089 1.00 72.50 108 ALA A N 1
ATOM 898 C CA . ALA A 1 108 ? -0.601 3.361 -5.675 1.00 72.50 108 ALA A CA 1
ATOM 899 C C . ALA A 1 108 ? -0.505 3.534 -4.145 1.00 72.50 108 ALA A C 1
ATOM 901 O O . ALA A 1 108 ? 0.256 4.376 -3.673 1.00 72.50 108 ALA A O 1
ATOM 902 N N . GLN A 1 109 ? -1.245 2.747 -3.354 1.00 74.94 109 GLN A N 1
ATOM 903 C CA . GLN A 1 109 ? -1.128 2.791 -1.891 1.00 74.94 109 GLN A CA 1
ATOM 904 C C . GLN A 1 109 ? 0.154 2.135 -1.377 1.00 74.94 109 GLN A C 1
ATOM 906 O O . GLN A 1 109 ? 0.732 2.607 -0.400 1.00 74.94 109 GLN A O 1
ATOM 911 N N . LEU A 1 110 ? 0.587 1.052 -2.025 1.00 73.44 110 LEU A N 1
ATOM 912 C CA . LEU A 1 110 ? 1.736 0.257 -1.596 1.00 73.44 110 LEU A CA 1
ATOM 913 C C . LEU A 1 110 ? 3.069 0.854 -2.052 1.00 73.44 110 LEU A C 1
ATOM 915 O O . LEU A 1 110 ? 4.053 0.768 -1.327 1.00 73.44 110 LEU A O 1
ATOM 919 N N . THR A 1 111 ? 3.113 1.478 -3.230 1.00 69.31 111 THR A N 1
ATOM 920 C CA . THR A 1 111 ? 4.348 2.058 -3.776 1.00 69.31 111 THR A CA 1
ATOM 921 C C . THR A 1 111 ? 4.666 3.441 -3.203 1.00 69.31 111 THR A C 1
ATOM 923 O O . THR A 1 111 ? 5.774 3.941 -3.381 1.00 69.31 111 THR A O 1
ATOM 926 N N . GLY A 1 112 ? 3.709 4.065 -2.514 1.00 66.62 112 GLY A N 1
ATOM 927 C CA . GLY A 1 112 ? 3.869 5.394 -1.935 1.00 66.62 112 GLY A CA 1
ATOM 928 C C . GLY A 1 112 ? 3.763 6.532 -2.951 1.00 66.62 112 GLY A C 1
ATOM 929 O O . GLY A 1 112 ? 3.713 6.335 -4.163 1.00 66.62 112 GLY A O 1
ATOM 930 N N . ASP A 1 113 ? 3.747 7.755 -2.427 1.00 63.62 113 ASP A N 1
ATOM 931 C CA . ASP A 1 113 ? 3.610 9.012 -3.170 1.00 63.62 113 ASP A CA 1
ATOM 932 C C . ASP A 1 113 ? 4.856 9.388 -3.989 1.00 63.62 113 ASP A C 1
ATOM 934 O O . ASP A 1 113 ? 4.754 10.125 -4.970 1.00 63.62 113 ASP A O 1
ATOM 938 N N . LYS A 1 114 ? 6.032 8.866 -3.621 1.00 63.59 114 LYS A N 1
ATOM 939 C CA . LYS A 1 114 ? 7.294 9.145 -4.328 1.00 63.59 114 LYS A CA 1
ATOM 940 C C . LYS A 1 114 ? 7.577 8.196 -5.490 1.00 63.59 114 LYS A C 1
ATOM 942 O O . LYS A 1 114 ? 8.331 8.561 -6.392 1.00 63.59 114 LYS A O 1
ATOM 947 N N . PHE A 1 115 ? 6.990 6.999 -5.500 1.00 65.06 115 PHE A N 1
ATOM 948 C CA . PHE A 1 115 ? 7.185 6.062 -6.599 1.00 65.06 115 PHE A CA 1
ATOM 949 C C . PHE A 1 115 ? 6.270 6.426 -7.767 1.00 65.06 115 PHE A C 1
ATOM 951 O O . PHE A 1 115 ? 5.065 6.172 -7.763 1.00 65.06 115 PHE A O 1
ATOM 958 N N . GLN A 1 116 ? 6.851 7.021 -8.805 1.00 66.75 116 GLN A N 1
ATOM 959 C CA . GLN A 1 116 ? 6.120 7.371 -10.018 1.00 66.75 116 GLN A CA 1
ATOM 960 C C . GLN A 1 116 ? 5.929 6.129 -10.896 1.00 66.75 116 GLN A C 1
ATOM 962 O O . GLN A 1 116 ? 6.570 5.982 -11.934 1.00 66.75 116 GLN A O 1
ATOM 967 N N . PHE A 1 117 ? 5.017 5.236 -10.498 1.00 67.94 117 PHE A N 1
ATOM 968 C CA . PHE A 1 117 ? 4.687 4.022 -11.258 1.00 67.94 117 PHE A CA 1
ATOM 969 C C . PHE A 1 117 ? 4.358 4.347 -12.726 1.00 67.94 117 PHE A C 1
ATOM 971 O O . PHE A 1 117 ? 4.824 3.682 -13.646 1.00 67.94 117 PHE A O 1
ATOM 978 N N . ASN A 1 118 ? 3.641 5.449 -12.959 1.00 68.19 118 ASN A N 1
ATOM 979 C CA . ASN A 1 118 ? 3.320 5.928 -14.303 1.00 68.19 118 ASN A CA 1
ATOM 980 C C . ASN A 1 118 ? 4.561 6.300 -15.127 1.00 68.19 118 ASN A C 1
ATOM 982 O O . ASN A 1 118 ? 4.561 6.082 -16.337 1.00 68.19 118 ASN A O 1
ATOM 986 N N . LEU A 1 119 ? 5.618 6.826 -14.501 1.00 74.81 119 LEU A N 1
ATOM 987 C CA . LEU A 1 119 ? 6.870 7.137 -15.190 1.00 74.81 119 LEU A CA 1
ATOM 988 C C . LEU A 1 119 ? 7.588 5.851 -15.614 1.00 74.81 119 LEU A C 1
ATOM 990 O O . LEU A 1 119 ? 8.050 5.770 -16.749 1.00 74.81 119 LEU A O 1
ATOM 994 N N . LEU A 1 120 ? 7.609 4.829 -14.751 1.00 77.31 120 LEU A N 1
ATOM 995 C CA . LEU A 1 120 ? 8.154 3.511 -15.091 1.00 77.31 120 LEU A CA 1
ATOM 996 C C . LEU A 1 120 ? 7.384 2.868 -16.252 1.00 77.31 120 LEU A C 1
ATOM 998 O O . LEU A 1 120 ? 7.995 2.426 -17.220 1.00 77.31 120 LEU A O 1
ATOM 1002 N N . ILE A 1 121 ? 6.049 2.862 -16.194 1.00 77.19 121 ILE A N 1
ATOM 1003 C CA . ILE A 1 121 ? 5.209 2.335 -17.281 1.00 77.19 121 ILE A CA 1
ATOM 1004 C C . ILE A 1 121 ? 5.430 3.116 -18.578 1.00 77.19 121 ILE A C 1
ATOM 1006 O O . ILE A 1 121 ? 5.516 2.518 -19.647 1.00 77.19 121 ILE A O 1
ATOM 1010 N N . THR A 1 122 ? 5.548 4.441 -18.498 1.00 80.81 122 THR A N 1
ATOM 1011 C CA . THR A 1 122 ? 5.834 5.283 -19.667 1.00 80.81 122 THR A CA 1
ATOM 1012 C C . THR A 1 122 ? 7.195 4.940 -20.260 1.00 80.81 122 THR A C 1
ATOM 1014 O O . THR A 1 122 ? 7.299 4.760 -21.468 1.00 80.81 122 THR A O 1
ATOM 1017 N N . TRP A 1 123 ? 8.222 4.778 -19.426 1.00 85.94 123 TRP A N 1
ATOM 1018 C CA . TRP A 1 123 ? 9.551 4.369 -19.872 1.00 85.94 123 TRP A CA 1
ATOM 1019 C C . TRP A 1 123 ? 9.538 2.985 -20.540 1.00 85.94 123 TRP A C 1
ATOM 1021 O O . TRP A 1 123 ? 10.132 2.822 -21.602 1.00 85.94 123 TRP A O 1
ATOM 1031 N N . LEU A 1 124 ? 8.802 2.013 -19.983 1.00 85.31 124 LEU A N 1
ATOM 1032 C CA . LEU A 1 124 ? 8.643 0.681 -20.580 1.00 85.31 124 LEU A CA 1
ATOM 1033 C C . LEU A 1 124 ? 7.914 0.726 -21.931 1.00 85.31 124 LEU A C 1
ATOM 1035 O O . LEU A 1 124 ? 8.333 0.048 -22.863 1.00 85.31 124 LEU A O 1
ATOM 1039 N N . LYS A 1 125 ? 6.865 1.548 -22.068 1.00 86.12 125 LYS A N 1
ATOM 1040 C CA . LYS A 1 125 ? 6.170 1.754 -23.352 1.00 86.12 125 LYS A CA 1
ATOM 1041 C C . LYS A 1 125 ? 7.084 2.390 -24.395 1.00 86.12 125 LYS A C 1
ATOM 1043 O O . LYS A 1 125 ? 7.192 1.877 -25.499 1.00 86.12 125 LYS A O 1
ATOM 1048 N N . LEU A 1 126 ? 7.816 3.438 -24.014 1.00 87.31 126 LEU A N 1
ATOM 1049 C CA . LEU A 1 126 ? 8.786 4.100 -24.891 1.00 87.31 126 LEU A CA 1
ATOM 1050 C C . LEU A 1 126 ? 9.933 3.176 -25.320 1.00 87.31 126 LEU A C 1
ATOM 1052 O O . LEU A 1 126 ? 10.516 3.392 -26.379 1.00 87.31 126 LEU A O 1
ATOM 1056 N N . LEU A 1 127 ? 10.264 2.162 -24.515 1.00 88.06 127 LEU A N 1
ATOM 1057 C CA . LEU A 1 127 ? 11.192 1.107 -24.912 1.00 88.06 127 LEU A CA 1
ATOM 1058 C C . LEU A 1 127 ? 10.535 0.093 -25.860 1.00 88.06 127 LEU A C 1
ATOM 1060 O O . LEU A 1 127 ? 11.191 -0.350 -26.795 1.00 88.06 127 LEU A O 1
ATOM 1064 N N . ASN A 1 128 ? 9.270 -0.269 -25.637 1.00 87.56 128 ASN A N 1
ATOM 1065 C CA . ASN A 1 128 ? 8.554 -1.272 -26.427 1.00 87.56 128 ASN A CA 1
ATOM 1066 C C . ASN A 1 128 ? 8.158 -0.778 -27.830 1.00 87.56 128 ASN A C 1
ATOM 1068 O O . ASN A 1 128 ? 8.387 -1.488 -28.805 1.00 87.56 128 ASN A O 1
ATOM 1072 N N . ASP A 1 129 ? 7.622 0.439 -27.956 1.00 88.00 129 ASP A N 1
ATOM 1073 C CA . ASP A 1 129 ? 7.075 0.942 -29.227 1.00 88.00 129 ASP A CA 1
ATOM 1074 C C . ASP A 1 129 ? 8.106 0.922 -30.387 1.00 88.00 129 ASP A C 1
ATOM 1076 O O . ASP A 1 129 ? 7.768 0.489 -31.496 1.00 88.00 129 ASP A O 1
ATOM 1080 N N . PRO A 1 130 ? 9.388 1.307 -30.186 1.00 86.94 130 PRO A N 1
ATOM 1081 C CA . PRO A 1 130 ? 10.413 1.177 -31.221 1.00 86.94 130 PRO A CA 1
ATOM 1082 C C . PRO A 1 130 ? 10.771 -0.277 -31.548 1.00 86.94 130 PRO A C 1
ATOM 1084 O O . PRO A 1 130 ? 11.099 -0.568 -32.696 1.00 86.94 130 PRO A O 1
ATOM 1087 N N . LEU A 1 131 ? 10.717 -1.192 -30.572 1.00 88.12 131 LEU A N 1
ATOM 1088 C CA . LEU A 1 131 ? 11.008 -2.615 -30.788 1.00 88.12 131 LEU A CA 1
ATOM 1089 C C . LEU A 1 131 ? 9.934 -3.276 -31.652 1.00 88.12 131 LEU A C 1
ATOM 1091 O O . LEU A 1 131 ? 10.274 -4.053 -32.548 1.00 88.12 131 LEU A O 1
ATOM 1095 N N . ASP A 1 132 ? 8.667 -2.919 -31.450 1.00 89.75 132 ASP A N 1
ATOM 1096 C CA . ASP A 1 132 ? 7.571 -3.348 -32.324 1.00 89.75 132 ASP A CA 1
ATOM 1097 C C . ASP A 1 132 ? 7.782 -2.828 -33.754 1.00 89.75 132 ASP A C 1
ATOM 1099 O O . ASP A 1 132 ? 7.672 -3.585 -34.723 1.00 89.75 132 ASP A O 1
ATOM 1103 N N . CYS A 1 133 ? 8.201 -1.565 -33.901 1.00 87.88 133 CYS A N 1
ATOM 1104 C CA . CYS A 1 133 ? 8.543 -0.998 -35.207 1.00 87.88 133 CYS A CA 1
ATOM 1105 C C . CYS A 1 133 ? 9.717 -1.731 -35.873 1.00 87.88 133 CYS A C 1
ATOM 1107 O O . CYS A 1 133 ? 9.654 -2.030 -37.065 1.00 87.88 133 CYS A O 1
ATOM 1109 N N . TYR A 1 134 ? 10.782 -2.045 -35.128 1.00 87.81 134 TYR A N 1
ATOM 1110 C CA . TYR A 1 134 ? 11.912 -2.814 -35.656 1.00 87.81 134 TYR A CA 1
ATOM 1111 C C . TYR A 1 134 ? 11.490 -4.216 -36.084 1.00 87.81 134 TYR A C 1
ATOM 1113 O O . TYR A 1 134 ? 11.873 -4.666 -37.163 1.00 87.81 134 TYR A O 1
ATOM 1121 N N . THR A 1 135 ? 10.658 -4.878 -35.281 1.00 88.62 135 THR A N 1
ATOM 1122 C CA . THR A 1 135 ? 10.124 -6.208 -35.590 1.00 88.62 135 THR A CA 1
ATOM 1123 C C . THR A 1 135 ? 9.360 -6.190 -36.910 1.00 88.62 135 THR A C 1
ATOM 1125 O O . THR A 1 135 ? 9.625 -7.021 -37.777 1.00 88.62 135 THR A O 1
ATOM 1128 N N . TRP A 1 136 ? 8.484 -5.202 -37.110 1.00 92.81 136 TRP A N 1
ATOM 1129 C CA . TRP A 1 136 ? 7.750 -5.030 -38.363 1.00 92.81 136 TRP A CA 1
ATOM 1130 C C . TRP A 1 136 ? 8.671 -4.742 -39.560 1.00 92.81 136 TRP A C 1
ATOM 1132 O O . TRP A 1 136 ? 8.619 -5.452 -40.565 1.00 92.81 136 TRP A O 1
ATOM 1142 N N . VAL A 1 137 ? 9.559 -3.747 -39.450 1.00 90.50 137 VAL A N 1
ATOM 1143 C CA . VAL A 1 137 ? 10.470 -3.337 -40.536 1.00 90.50 137 VAL A CA 1
ATOM 1144 C C . VAL A 1 137 ? 11.358 -4.492 -41.004 1.00 90.50 137 VAL A C 1
ATOM 1146 O O . VAL A 1 137 ? 11.603 -4.642 -42.205 1.00 90.50 137 VAL A O 1
ATOM 1149 N N . PHE A 1 138 ? 11.843 -5.313 -40.071 1.00 87.69 138 PHE A N 1
ATOM 1150 C CA . PHE A 1 138 ? 12.699 -6.453 -40.389 1.00 87.69 138 PHE A CA 1
ATOM 1151 C C . PHE A 1 138 ? 11.913 -7.655 -40.909 1.00 87.69 138 PHE A C 1
ATOM 1153 O O . PHE A 1 138 ? 12.401 -8.329 -41.818 1.00 87.69 138 PHE A O 1
ATOM 1160 N N . ALA A 1 139 ? 10.704 -7.904 -40.395 1.00 89.69 139 ALA A N 1
ATOM 1161 C CA . ALA A 1 139 ? 9.827 -8.961 -40.898 1.00 89.69 139 ALA A CA 1
ATOM 1162 C C . ALA A 1 139 ? 9.457 -8.732 -42.372 1.00 89.69 139 ALA A C 1
ATOM 1164 O O . ALA A 1 139 ? 9.574 -9.645 -43.189 1.00 89.69 139 ALA A O 1
ATOM 1165 N N . GLU A 1 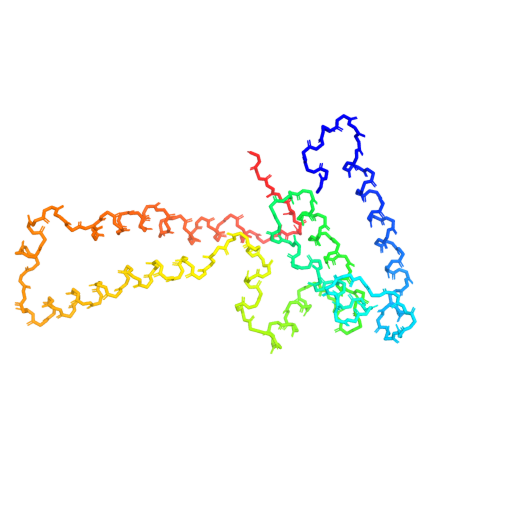140 ? 9.125 -7.489 -42.728 1.00 93.12 140 GLU A N 1
ATOM 1166 C CA . GLU A 1 140 ? 8.792 -7.081 -44.099 1.00 93.12 140 GLU A CA 1
ATOM 1167 C C . GLU A 1 140 ? 10.029 -6.835 -44.985 1.00 93.12 140 GLU A C 1
ATOM 1169 O O . GLU A 1 140 ? 9.907 -6.472 -46.154 1.00 93.12 140 GLU A O 1
ATOM 1174 N N . LYS A 1 141 ? 11.244 -7.040 -44.451 1.00 89.06 141 LYS A N 1
ATOM 1175 C CA . LYS A 1 141 ? 12.531 -6.854 -45.152 1.00 89.06 141 LYS A CA 1
ATOM 1176 C C . LYS A 1 141 ? 12.701 -5.462 -45.780 1.00 89.06 141 LYS A C 1
ATOM 1178 O O . LYS A 1 141 ? 13.431 -5.313 -46.759 1.00 89.06 141 LYS A O 1
ATOM 1183 N N . LEU A 1 142 ? 12.063 -4.442 -45.207 1.00 87.81 142 LEU A N 1
ATOM 1184 C CA . LEU A 1 142 ? 12.102 -3.069 -45.723 1.00 87.81 142 LEU A CA 1
ATOM 1185 C C . LEU A 1 142 ? 13.490 -2.441 -45.547 1.00 87.81 142 LEU A C 1
ATOM 1187 O O . LEU A 1 142 ? 13.934 -1.655 -46.380 1.00 87.81 142 LEU A O 1
ATOM 1191 N N . ILE A 1 143 ? 14.178 -2.788 -44.455 1.00 86.44 143 ILE A N 1
ATOM 1192 C CA . ILE A 1 143 ? 15.516 -2.297 -44.113 1.00 86.44 143 ILE A CA 1
ATOM 1193 C C . ILE A 1 143 ? 16.332 -3.461 -43.547 1.00 86.44 143 ILE A C 1
ATOM 1195 O O . ILE A 1 143 ? 15.822 -4.258 -42.759 1.00 86.44 143 ILE A O 1
ATOM 1199 N N . SER A 1 144 ? 17.614 -3.565 -43.913 1.00 83.81 144 SER A N 1
ATOM 1200 C CA . SER A 1 144 ? 18.489 -4.577 -43.316 1.00 83.81 144 SER A CA 1
ATOM 1201 C C . SER A 1 144 ? 18.908 -4.150 -41.898 1.00 83.81 144 SER A C 1
ATOM 1203 O O . SER A 1 144 ? 19.339 -3.005 -41.717 1.00 83.81 144 SER A O 1
ATOM 1205 N N . PRO A 1 145 ? 18.865 -5.043 -40.889 1.00 81.25 145 PRO A N 1
ATOM 1206 C CA . PRO A 1 145 ? 19.270 -4.707 -39.518 1.00 81.25 145 PRO A CA 1
ATOM 1207 C C . PRO A 1 145 ? 20.691 -4.136 -39.429 1.00 81.25 145 PRO A C 1
ATOM 1209 O O . PRO A 1 145 ? 20.957 -3.206 -38.673 1.00 81.25 145 PRO A O 1
ATOM 1212 N N . GLN A 1 146 ? 21.596 -4.657 -40.262 1.00 80.88 146 GLN A N 1
ATOM 1213 C CA . GLN A 1 146 ? 22.987 -4.214 -40.351 1.00 80.88 146 GLN A CA 1
ATOM 1214 C C . GLN A 1 146 ? 23.093 -2.763 -40.825 1.00 80.88 146 GLN A C 1
ATOM 1216 O O . GLN A 1 146 ? 23.891 -2.010 -40.280 1.00 80.88 146 GLN A O 1
ATOM 1221 N N . SER A 1 147 ? 22.275 -2.348 -41.799 1.00 81.44 147 SER A N 1
ATOM 1222 C CA . SER A 1 147 ? 22.269 -0.957 -42.261 1.00 81.44 147 SER A CA 1
ATOM 1223 C C . SER A 1 147 ? 21.738 -0.004 -41.188 1.00 81.44 147 SER A C 1
ATOM 1225 O O . SER A 1 147 ? 22.342 1.041 -40.962 1.00 81.44 147 SER A O 1
ATOM 1227 N N . LEU A 1 148 ? 20.682 -0.393 -40.463 1.00 80.19 148 LEU A N 1
ATOM 1228 C CA . LEU A 1 148 ? 20.022 0.465 -39.478 1.00 80.19 148 LEU A CA 1
ATOM 1229 C C . LEU A 1 148 ? 20.859 0.677 -38.206 1.00 80.19 148 LEU A C 1
ATOM 1231 O O . LEU A 1 148 ? 20.958 1.797 -37.709 1.00 80.19 148 LEU A O 1
ATOM 1235 N N . PHE A 1 149 ? 21.494 -0.383 -37.698 1.00 81.38 149 PHE A N 1
ATOM 1236 C CA . PHE A 1 149 ? 22.278 -0.338 -36.456 1.00 81.38 149 PHE A CA 1
ATOM 1237 C C . PHE A 1 149 ? 23.783 -0.137 -36.670 1.00 81.38 149 PHE A C 1
ATOM 1239 O O . PHE A 1 149 ? 24.544 -0.128 -35.706 1.00 81.38 149 PHE A O 1
ATOM 1246 N N . SER A 1 150 ? 24.230 0.057 -37.914 1.00 74.31 150 SER A N 1
ATOM 1247 C CA . SER A 1 150 ? 25.638 0.349 -38.230 1.00 74.31 150 SER A CA 1
ATOM 1248 C C . SER A 1 150 ? 26.150 1.644 -37.585 1.00 74.31 150 SER A C 1
ATOM 1250 O O . SER A 1 150 ? 27.347 1.777 -37.330 1.00 74.31 150 SER A O 1
ATOM 1252 N N . SER A 1 151 ? 25.260 2.600 -37.295 1.00 66.19 151 SER A N 1
ATOM 1253 C CA . SER A 1 151 ? 25.620 3.837 -36.603 1.00 66.19 151 SER A CA 1
ATOM 1254 C C . SER A 1 151 ? 25.502 3.664 -35.083 1.00 66.19 151 SER A C 1
ATOM 1256 O O . SER A 1 151 ? 24.428 3.362 -34.566 1.00 66.19 151 SER A O 1
ATOM 1258 N N . GLN A 1 152 ? 26.580 3.939 -34.342 1.00 61.25 152 GLN A N 1
ATOM 1259 C CA . GLN A 1 152 ? 26.618 3.891 -32.867 1.00 61.25 152 GLN A CA 1
ATOM 1260 C C . GLN A 1 152 ? 25.707 4.923 -32.163 1.00 61.25 152 GLN A C 1
ATOM 1262 O O . GLN A 1 152 ? 25.762 5.073 -30.947 1.00 61.25 152 GLN A O 1
ATOM 1267 N N . LYS A 1 153 ? 24.876 5.675 -32.895 1.00 64.94 153 LYS A N 1
ATOM 1268 C CA . LYS A 1 153 ? 24.052 6.758 -32.334 1.00 64.94 153 LYS A CA 1
ATOM 1269 C C . LYS A 1 153 ? 22.734 6.286 -31.720 1.00 64.94 153 LYS A C 1
ATOM 1271 O O . LYS A 1 153 ? 22.008 7.102 -31.159 1.00 64.94 153 LYS A O 1
ATOM 1276 N N . THR A 1 154 ? 22.385 5.008 -31.840 1.00 70.69 154 THR A N 1
ATOM 1277 C CA . THR A 1 154 ? 21.113 4.505 -31.313 1.00 70.69 154 THR A CA 1
ATOM 1278 C C . THR A 1 154 ? 21.223 4.238 -29.814 1.00 70.69 154 THR A C 1
ATOM 1280 O O . THR A 1 154 ? 22.043 3.426 -29.394 1.00 70.69 154 THR A O 1
ATOM 1283 N N . CYS A 1 155 ? 20.357 4.853 -29.010 1.00 78.06 155 CYS A N 1
ATOM 1284 C CA . CYS A 1 155 ? 20.261 4.587 -27.569 1.00 78.06 155 CYS A CA 1
ATOM 1285 C C . CYS A 1 155 ? 19.569 3.252 -27.237 1.00 78.06 155 CYS A C 1
ATOM 1287 O O . CYS A 1 155 ? 19.594 2.826 -26.086 1.00 78.06 155 CYS A O 1
ATOM 1289 N N . VAL A 1 156 ? 18.985 2.581 -28.239 1.00 81.19 156 VAL A N 1
ATOM 1290 C CA . VAL A 1 156 ? 18.186 1.351 -28.099 1.00 81.19 156 VAL A CA 1
ATOM 1291 C C . VAL A 1 156 ? 18.949 0.261 -27.357 1.00 81.19 156 VAL A C 1
ATOM 1293 O O . VAL A 1 156 ? 18.432 -0.296 -26.395 1.00 81.19 156 VAL A O 1
ATOM 1296 N N . TRP A 1 157 ? 20.191 -0.013 -27.758 1.00 82.00 157 TRP A N 1
ATOM 1297 C CA . TRP A 1 157 ? 20.999 -1.060 -27.132 1.00 82.00 157 TRP A CA 1
ATOM 1298 C C . TRP A 1 157 ? 21.348 -0.729 -25.681 1.00 82.00 157 TRP A C 1
ATOM 1300 O O . TRP A 1 157 ? 21.243 -1.600 -24.827 1.00 82.00 157 TRP A O 1
ATOM 1310 N N . THR A 1 158 ? 21.648 0.534 -25.369 1.00 83.31 158 THR A N 1
ATOM 1311 C CA . THR A 1 158 ? 21.880 0.991 -23.988 1.00 83.31 158 THR A CA 1
ATOM 1312 C C . THR A 1 158 ? 20.616 0.883 -23.130 1.00 83.31 158 THR A C 1
ATOM 1314 O O . THR A 1 158 ? 20.680 0.502 -21.958 1.00 83.31 158 THR A O 1
ATOM 1317 N N . SER A 1 159 ? 19.445 1.193 -23.694 1.00 84.62 159 SER A N 1
ATOM 1318 C CA . SER A 1 159 ? 18.159 1.053 -23.004 1.00 84.62 159 SER A CA 1
ATOM 1319 C C . SER A 1 159 ? 17.782 -0.414 -22.780 1.00 84.62 159 SER A C 1
ATOM 1321 O O . SER A 1 159 ? 17.348 -0.756 -21.681 1.00 84.62 159 SER A O 1
ATOM 1323 N N . LEU A 1 160 ? 18.012 -1.287 -23.766 1.00 84.94 160 LEU A N 1
ATOM 1324 C CA . LEU A 1 160 ? 17.828 -2.737 -23.650 1.00 84.94 160 LEU A CA 1
ATOM 1325 C C . LEU A 1 160 ? 18.789 -3.354 -22.634 1.00 84.94 160 LEU A C 1
ATOM 1327 O O . LEU A 1 160 ? 18.364 -4.147 -21.804 1.00 84.94 160 LEU A O 1
ATOM 1331 N N . GLU A 1 161 ? 20.060 -2.962 -22.647 1.00 84.50 161 GLU A N 1
ATOM 1332 C CA . GLU A 1 161 ? 21.053 -3.407 -21.668 1.00 84.50 161 GLU A CA 1
ATOM 1333 C C . GLU A 1 161 ? 20.644 -2.992 -20.250 1.00 84.50 161 GLU A C 1
ATOM 1335 O O . GLU A 1 161 ? 20.662 -3.804 -19.325 1.00 84.50 161 GLU A O 1
ATOM 1340 N N . THR A 1 162 ? 20.188 -1.748 -20.083 1.00 82.38 162 THR A N 1
ATOM 1341 C CA . THR A 1 162 ? 19.663 -1.258 -18.802 1.00 82.38 162 THR A CA 1
ATOM 1342 C C . THR A 1 162 ? 18.433 -2.054 -18.364 1.00 82.38 162 THR A C 1
ATOM 1344 O O . THR A 1 162 ? 18.348 -2.440 -17.199 1.00 82.38 162 THR A O 1
ATOM 1347 N N . PHE A 1 163 ? 17.497 -2.337 -19.274 1.00 85.44 163 PHE A N 1
ATOM 1348 C CA . PHE A 1 163 ? 16.313 -3.148 -18.988 1.00 85.44 163 PHE A CA 1
ATOM 1349 C C . PHE A 1 163 ? 16.685 -4.579 -18.582 1.00 85.44 163 PHE A C 1
ATOM 1351 O O . PHE A 1 163 ? 16.236 -5.062 -17.545 1.00 85.44 163 PHE A O 1
ATOM 1358 N N . ILE A 1 164 ? 17.538 -5.249 -19.357 1.00 81.50 164 ILE A N 1
ATOM 1359 C CA . ILE A 1 164 ? 17.924 -6.642 -19.119 1.00 81.50 164 ILE A CA 1
ATOM 1360 C C . ILE A 1 164 ? 18.672 -6.766 -17.790 1.00 81.50 164 ILE A C 1
ATOM 1362 O O . ILE A 1 164 ? 18.272 -7.553 -16.933 1.00 81.50 164 ILE A O 1
ATOM 1366 N N . ASN A 1 165 ? 19.700 -5.941 -17.584 1.00 79.75 165 ASN A N 1
ATOM 1367 C CA . ASN A 1 165 ? 20.579 -6.045 -16.421 1.00 79.75 165 ASN A CA 1
ATOM 1368 C C . ASN A 1 165 ? 19.922 -5.567 -15.124 1.00 79.75 165 ASN A C 1
ATOM 1370 O O . ASN A 1 165 ? 20.228 -6.092 -14.057 1.00 79.75 165 ASN A O 1
ATOM 1374 N N . LYS A 1 166 ? 19.041 -4.560 -15.184 1.00 71.75 166 LYS A N 1
ATOM 1375 C CA . LYS A 1 166 ? 18.440 -3.986 -13.969 1.00 71.75 166 LYS A CA 1
ATOM 1376 C C . LYS A 1 166 ? 17.052 -4.532 -13.659 1.00 71.75 166 LYS A C 1
ATOM 1378 O O . LYS A 1 166 ? 16.702 -4.588 -12.484 1.00 71.75 166 LYS A O 1
ATOM 1383 N N . ILE A 1 167 ? 16.275 -4.929 -14.670 1.00 70.50 167 ILE A N 1
ATOM 1384 C CA . ILE A 1 167 ? 14.857 -5.288 -14.515 1.00 70.50 167 ILE A CA 1
ATOM 1385 C C . ILE A 1 167 ? 14.611 -6.764 -14.857 1.00 70.50 167 ILE A C 1
ATOM 1387 O O . ILE A 1 167 ? 14.066 -7.488 -14.027 1.00 70.50 167 ILE A O 1
ATOM 1391 N N . ALA A 1 168 ? 15.011 -7.243 -16.039 1.00 70.94 168 ALA A N 1
ATOM 1392 C CA . ALA A 1 168 ? 14.627 -8.582 -16.503 1.00 70.94 168 ALA A CA 1
ATOM 1393 C C . ALA A 1 168 ? 15.341 -9.722 -15.754 1.00 70.94 168 ALA A C 1
ATOM 1395 O O . ALA A 1 168 ? 14.715 -10.728 -15.432 1.00 70.94 168 ALA A O 1
ATOM 1396 N N . LEU A 1 169 ? 16.633 -9.563 -15.447 1.00 64.00 169 LEU A N 1
ATOM 1397 C CA . LEU A 1 169 ? 17.426 -10.608 -14.786 1.00 64.00 169 LEU A CA 1
ATOM 1398 C C . LEU A 1 169 ? 17.215 -10.675 -13.265 1.00 64.00 169 LEU A C 1
ATOM 1400 O O . LEU A 1 169 ? 17.396 -11.736 -12.677 1.00 64.00 169 LEU A O 1
ATOM 1404 N N . ASN A 1 170 ? 16.774 -9.583 -12.637 1.00 58.25 170 ASN A N 1
ATOM 1405 C CA . ASN A 1 170 ? 16.638 -9.505 -11.179 1.00 58.25 170 ASN A CA 1
ATOM 1406 C C . ASN A 1 170 ? 15.248 -9.916 -10.651 1.00 58.25 170 ASN A C 1
ATOM 1408 O O . ASN A 1 170 ? 15.099 -10.143 -9.455 1.00 58.25 170 ASN A O 1
ATOM 1412 N N . SER A 1 171 ? 14.203 -9.962 -11.488 1.00 59.09 171 SER A N 1
ATOM 1413 C CA . SER A 1 171 ? 12.840 -9.712 -10.980 1.00 59.09 171 SER A CA 1
ATOM 1414 C C . SER A 1 171 ? 11.923 -10.910 -10.736 1.00 59.09 171 SER A C 1
ATOM 1416 O O . SER A 1 171 ? 11.023 -10.761 -9.916 1.00 59.09 171 SER A O 1
ATOM 1418 N N . LEU A 1 172 ? 12.093 -12.080 -11.368 1.00 52.66 172 LEU A N 1
ATOM 1419 C CA . LEU A 1 172 ? 11.115 -13.171 -11.179 1.00 52.66 172 LEU A CA 1
ATOM 1420 C C . LEU A 1 172 ? 11.633 -14.338 -10.340 1.00 52.66 172 LEU A C 1
ATOM 1422 O O . LEU A 1 172 ? 11.026 -14.690 -9.332 1.00 52.66 172 LEU A O 1
ATOM 1426 N N . ASN A 1 173 ? 12.766 -14.925 -10.721 1.00 53.88 173 ASN A N 1
ATOM 1427 C CA . ASN A 1 173 ? 13.234 -16.154 -10.080 1.00 53.88 173 ASN A CA 1
ATOM 1428 C C . ASN A 1 173 ? 13.792 -15.902 -8.675 1.00 53.88 173 ASN A C 1
ATOM 1430 O O . ASN A 1 173 ? 13.457 -16.649 -7.761 1.00 53.88 173 ASN A O 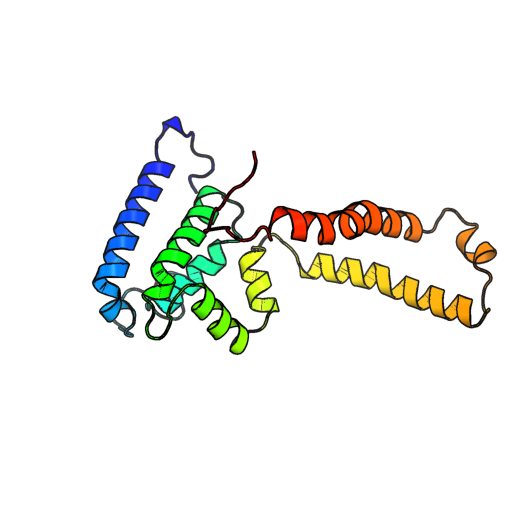1
ATOM 1434 N N . GLU A 1 174 ? 14.553 -14.820 -8.473 1.00 57.69 174 GLU A N 1
ATOM 1435 C CA . GLU A 1 174 ? 15.015 -14.438 -7.132 1.00 57.69 174 GLU A CA 1
ATOM 1436 C C . GLU A 1 174 ? 13.874 -13.967 -6.225 1.00 57.69 174 GLU A C 1
ATOM 1438 O O . GLU A 1 174 ? 13.880 -14.249 -5.028 1.00 57.69 174 GLU A O 1
ATOM 1443 N N . PHE A 1 175 ? 12.889 -13.261 -6.784 1.00 50.88 175 PHE A N 1
ATOM 1444 C CA . PHE A 1 175 ? 11.733 -12.766 -6.041 1.00 50.88 175 PHE A CA 1
ATOM 1445 C C . PHE A 1 175 ? 10.858 -13.922 -5.540 1.00 50.88 175 PHE A C 1
ATOM 1447 O O . PHE A 1 175 ? 10.533 -13.993 -4.356 1.00 50.88 175 PHE A O 1
ATOM 1454 N N . VAL A 1 176 ? 10.536 -14.883 -6.410 1.00 53.47 176 VAL A N 1
ATOM 1455 C CA . VAL A 1 176 ? 9.754 -16.063 -6.022 1.00 53.47 176 VAL A CA 1
ATOM 1456 C C . VAL A 1 176 ? 10.540 -16.936 -5.039 1.00 53.47 176 VAL A C 1
ATOM 1458 O O . VAL A 1 176 ? 9.986 -17.344 -4.022 1.00 53.47 176 VAL A O 1
ATOM 1461 N N . SER A 1 177 ? 11.842 -17.160 -5.252 1.00 58.88 177 SER A N 1
ATO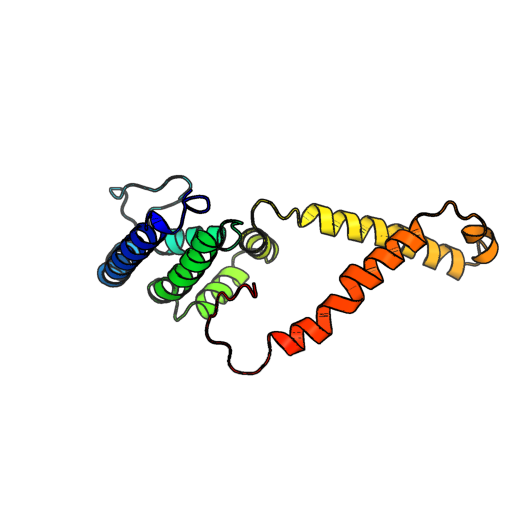M 1462 C CA . SER A 1 177 ? 12.636 -17.995 -4.341 1.00 58.88 177 SER A CA 1
ATOM 1463 C C . SER A 1 177 ? 12.869 -17.369 -2.960 1.00 58.88 177 SER A C 1
ATOM 1465 O O . SER A 1 177 ? 12.998 -18.104 -1.985 1.00 58.88 177 SER A O 1
ATOM 1467 N N . LYS A 1 178 ? 12.949 -16.031 -2.856 1.00 52.88 178 LYS A N 1
ATOM 1468 C CA . LYS A 1 178 ? 13.197 -15.321 -1.584 1.00 52.88 178 LYS A CA 1
ATOM 1469 C C . LYS A 1 178 ? 11.930 -15.099 -0.751 1.00 52.88 178 LYS A C 1
ATOM 1471 O O . LYS A 1 178 ? 12.033 -15.046 0.469 1.00 52.88 178 LYS A O 1
ATOM 1476 N N . PHE A 1 179 ? 10.758 -14.980 -1.380 1.00 46.53 179 PHE A N 1
ATOM 1477 C CA . PHE A 1 179 ? 9.518 -14.593 -0.689 1.00 46.53 179 PHE A CA 1
ATOM 1478 C C . PHE A 1 179 ? 8.441 -15.691 -0.619 1.00 46.53 179 PHE A C 1
ATOM 1480 O O . PHE A 1 179 ? 7.534 -15.576 0.202 1.00 46.53 179 PHE A O 1
ATOM 1487 N N . TYR A 1 180 ? 8.537 -16.760 -1.420 1.00 45.88 180 TYR A N 1
ATOM 1488 C CA . TYR A 1 180 ? 7.578 -17.879 -1.432 1.00 45.88 180 TYR A CA 1
ATOM 1489 C C . TYR A 1 180 ? 8.166 -19.193 -0.882 1.00 45.88 180 TYR A C 1
ATOM 1491 O O . TYR A 1 180 ? 7.897 -20.271 -1.408 1.00 45.88 180 TYR A O 1
ATOM 1499 N N . SER A 1 181 ? 8.944 -19.141 0.204 1.00 49.22 181 SER A N 1
ATOM 1500 C CA . SER A 1 181 ? 9.070 -20.315 1.075 1.00 49.22 181 SER A CA 1
ATOM 1501 C C . SER A 1 181 ? 7.841 -20.369 1.991 1.00 49.22 181 SER A C 1
ATOM 1503 O O . SER A 1 181 ? 7.421 -19.356 2.549 1.00 49.22 181 SER A O 1
ATOM 1505 N N . GLU A 1 182 ? 7.200 -21.533 2.080 1.00 42.56 182 GLU A N 1
ATOM 1506 C CA . GLU A 1 182 ? 5.910 -21.763 2.745 1.00 42.56 182 GLU A CA 1
ATOM 1507 C C . GLU A 1 182 ? 5.958 -21.570 4.277 1.00 42.56 182 GLU A C 1
ATOM 1509 O O . GLU A 1 182 ? 5.779 -22.520 5.023 1.00 42.56 182 GLU A O 1
ATOM 1514 N N . SER A 1 183 ? 6.196 -20.354 4.772 1.00 47.03 183 SER A N 1
ATOM 1515 C CA . SER A 1 183 ? 5.769 -19.865 6.094 1.00 47.03 183 SER A CA 1
ATOM 1516 C C . SER A 1 183 ? 6.362 -18.478 6.356 1.00 47.03 183 SER A C 1
ATOM 1518 O O . SER A 1 183 ? 7.328 -18.342 7.106 1.00 47.03 183 SER A O 1
ATOM 1520 N N . LEU A 1 184 ? 5.795 -17.419 5.783 1.00 44.53 184 LEU A N 1
ATOM 1521 C CA . LEU A 1 184 ? 6.129 -16.063 6.222 1.00 44.53 184 LEU A CA 1
ATOM 1522 C C . LEU A 1 184 ? 4.899 -15.404 6.838 1.00 44.53 184 LEU A C 1
ATOM 1524 O O . LEU A 1 184 ? 4.041 -14.815 6.182 1.00 44.53 184 LEU A O 1
ATOM 1528 N N . VAL A 1 185 ? 4.831 -15.586 8.159 1.00 49.84 185 VAL A N 1
ATOM 1529 C CA . VAL A 1 185 ? 4.173 -14.671 9.090 1.00 49.84 185 VAL A CA 1
ATOM 1530 C C . VAL A 1 185 ? 4.703 -13.267 8.808 1.00 49.84 185 VAL A C 1
ATOM 1532 O O . VAL A 1 185 ? 5.894 -13.103 8.573 1.00 49.84 185 VAL A O 1
ATOM 1535 N N . PHE A 1 186 ? 3.804 -12.283 8.824 1.00 44.84 186 PHE A N 1
ATOM 1536 C CA . PHE A 1 186 ? 4.088 -10.858 8.676 1.00 44.84 186 PHE A CA 1
ATOM 1537 C C . PHE A 1 186 ? 5.426 -10.448 9.323 1.00 44.84 186 PHE A C 1
ATOM 1539 O O . PHE A 1 186 ? 5.534 -10.406 10.548 1.00 44.84 186 PHE A O 1
ATOM 1546 N N . THR A 1 187 ? 6.425 -10.127 8.501 1.00 48.19 187 THR A N 1
ATOM 1547 C CA . THR A 1 187 ? 7.693 -9.541 8.945 1.00 48.19 187 THR A CA 1
ATOM 1548 C C . THR A 1 187 ? 8.019 -8.326 8.083 1.00 48.19 187 THR A C 1
ATOM 1550 O O . THR A 1 187 ? 8.405 -8.472 6.922 1.00 48.19 187 THR A O 1
ATOM 1553 N N . PRO A 1 188 ? 7.860 -7.108 8.623 1.00 49.09 188 PRO A N 1
ATOM 1554 C CA . PRO A 1 188 ? 8.454 -5.923 8.037 1.00 49.09 188 PRO A CA 1
ATOM 1555 C C . PRO A 1 188 ? 9.968 -5.980 8.285 1.00 49.09 188 PRO A C 1
ATOM 1557 O O . PRO A 1 188 ? 10.462 -5.461 9.280 1.00 49.09 188 PRO A O 1
ATOM 1560 N N . ASN A 1 189 ? 10.692 -6.695 7.424 1.00 48.88 189 ASN A N 1
ATOM 1561 C CA . ASN A 1 189 ? 12.148 -6.749 7.473 1.00 48.88 189 ASN A CA 1
ATOM 1562 C C . ASN A 1 189 ? 12.704 -5.904 6.328 1.00 48.88 189 ASN A C 1
ATOM 1564 O O . ASN A 1 189 ? 12.606 -6.296 5.164 1.00 48.88 189 ASN A O 1
ATOM 1568 N N . GLU A 1 190 ? 13.323 -4.777 6.665 1.00 44.38 190 GLU A N 1
ATOM 1569 C CA . GLU A 1 190 ? 14.390 -4.236 5.829 1.00 44.38 190 GLU A CA 1
ATOM 1570 C C . GLU A 1 190 ? 15.662 -4.986 6.218 1.00 44.38 190 GLU A C 1
ATOM 1572 O O . GLU A 1 190 ? 15.981 -5.107 7.399 1.00 44.38 190 GLU A O 1
ATOM 1577 N N . ILE A 1 191 ? 16.322 -5.596 5.236 1.00 40.31 191 ILE A N 1
ATOM 1578 C CA . ILE A 1 191 ? 17.676 -6.106 5.435 1.00 40.31 191 ILE A CA 1
ATOM 1579 C C . ILE A 1 191 ? 18.563 -4.859 5.396 1.00 40.31 191 ILE A C 1
ATOM 1581 O O . ILE A 1 191 ? 18.604 -4.208 4.351 1.00 40.31 191 ILE A O 1
ATOM 1585 N N . ASP A 1 192 ? 19.174 -4.517 6.534 1.00 33.66 192 ASP A N 1
ATOM 1586 C CA . ASP A 1 192 ? 20.214 -3.480 6.632 1.00 33.66 192 ASP A CA 1
ATOM 1587 C C . ASP A 1 192 ? 21.368 -3.736 5.642 1.00 33.66 192 ASP A C 1
ATOM 1589 O O . ASP A 1 192 ? 21.77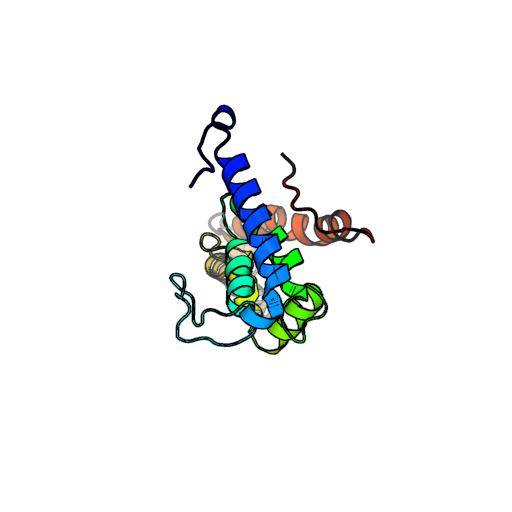8 -4.916 5.488 1.00 33.66 192 ASP A O 1
#

Organism: NCBI:txid104777

Sequence (192 aa):
MSENDDKMYGTQEQYRLGLDHVERIIRFKSDLLNQLDEKRVKPPGWSESILEVAVRWLMRQCGRVETECRHKSMELSYKLAPCIKGVKDIRDYFNIKLKNESEMYFLAQLTGDKFQFNLLITWLKLLNDPLDCYTWVFAEKLISPQSLFSSQKTCVWTSLETFINKIALNSLNEFVSKFYSESLVFTPNEID

InterPro domains:
  IPR046803 DNA-dependent protein kinase catalytic subunit, CC1/2 [PF20502] (2-113)